Protein AF-0000000079729088 (afdb_homodimer)

pLDDT: mean 94.16, std 10.58, range [40.81, 98.94]

Nearest PDB structures (foldseek):
  2ws3-assembly3_D  TM=5.040E-01  e=2.426E+00  Escherichia coli
  2wdq-assembly3_H  TM=5.240E-01  e=5.153E+00  Escherichia coli
  2wu5-assembly1_H  TM=5.077E-01  e=4.433E+00  Escherichia coli
  5voy-assembly1_V  TM=2.840E-01  e=5.698E+00  Saccharomyces cerevisiae S288C
  2ws3-assembly3_D  TM=5.042E-01  e=2.426E+00  Escherichia coli

InterPro domains:
  IPR025461 ABA DEFICIENT 4-like [PF14108] (5-127)

Sequence (282 aa):
MTPELLFTISNRFALVGWILLAFFPNLKITLILVRNGIWSALLSVGYLLILGTHLGAEGGFQSLSGVSTLFSNPWILLGGWVHYLAFDLFLGVWESKEAESIKLSRWVLIPCLFLTLMFGPIGFLIFFVIRLVKGGIHVGIMTPELLFTISNRFALVGWILLAFFPNLKITLILVRNGIWSALLSVGYLLILGTHLGAEGGFQSLSGVSTLFSNPWILLGGWVHYLAFDLFLGVWESKEAESIKLSRWVLIPCLFLTLMFGPIGFLIFFVIRLVKGGIHVGI

Foldseek 3Di:
DDLVVVLVVLVVLLVVLLCCVLPPCPDPCNVPCQLVLNSLVVLVVVLCVLCVVPVDFAFDDPDPVRVVRQCVPSSSVSSVVSVLSSVLSNVLSVLSVLCVVLVNDSVVSNVLNVCCNVPNVVSVVVSVVVSCVRVNPPPPD/DDLVVVLVVLVVLLVVLLCCVLPPCPDPCNVPCQLVLNSLVVLVVVLCVLCVVPVDFAFDDPDPVRVVRQCVPSSSVSSVVSVLSSVLSNVLSVLSVLCVVLVNDSVVSNVLNVCCNVPNVVSVVVSVVVSCVRVNPPPPD

Solvent-accessible surface area (backbone atoms only — not comparable to full-atom values): 14671 Å² total; per-residue (Å²): 139,54,58,56,58,52,44,52,52,52,50,51,55,47,47,52,48,48,50,32,54,68,75,35,56,80,39,68,66,26,45,60,34,42,60,61,41,46,52,32,40,52,40,18,49,52,28,47,57,46,42,72,73,58,68,76,65,63,62,42,84,88,41,57,68,24,40,46,48,32,40,67,37,58,60,49,33,46,27,55,50,40,43,49,50,21,53,35,51,46,50,42,37,50,50,54,55,49,31,58,76,61,68,51,54,63,81,62,46,44,59,29,46,51,32,20,71,75,42,39,42,53,14,47,40,53,45,50,53,52,44,37,71,74,52,36,84,67,65,80,113,140,54,57,57,57,53,46,51,52,51,49,51,54,47,46,52,48,51,49,31,55,69,74,36,57,80,38,69,66,26,46,59,34,43,59,63,40,46,52,32,39,53,38,18,49,52,29,46,56,45,41,71,74,57,68,76,64,64,60,41,83,88,42,57,70,25,39,46,49,30,41,67,38,59,58,49,34,46,27,54,51,40,42,50,50,21,52,35,50,46,50,43,38,50,48,54,54,49,32,58,75,60,68,53,56,63,81,62,46,44,59,30,45,51,32,18,71,76,42,38,43,53,14,48,39,54,46,50,53,50,44,39,70,72,50,35,83,66,65,78,112

Secondary structure (DSSP, 8-state):
--HHHHHHHHHHHHHHHHHHHHH-TTSHHIIIIITTSHHHHHHHHHHHHHHHHH---S--SSSHHHHHHHHTSHHHHHHHHHHHHHHHHHHHHHHHHHHHHTT--HHHHHHHHHHHHHSHHHHHHHHHHHHHHHH-TTTT-/--HHHHHHHHHHHHHHHHHHHHH-TTSHHIIIII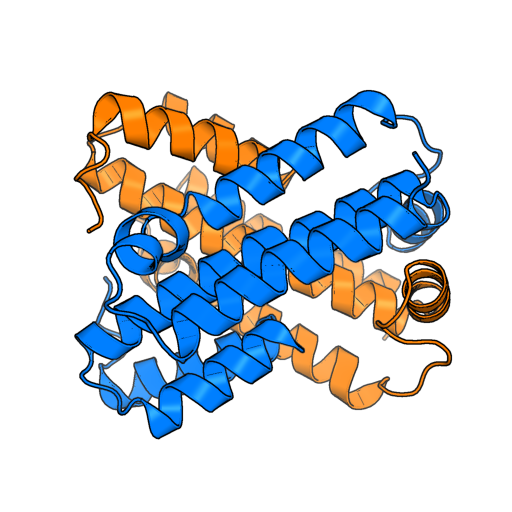TTSHHHHHHHHHHHHHHHHH---S--SSSHHHHHHHHTSHHHHHHHHHHHHHHHHHHHHHHHHHHHHTT--HHHHHHHHHHHHHSHHHHHHHHHHHHHHHH-TTTT-

Structure (mmCIF, N/CA/C/O backbone):
data_AF-0000000079729088-model_v1
#
loop_
_entity.id
_entity.type
_entity.pdbx_description
1 polymer 'DUF4281 domain-containing protein'
#
loop_
_atom_site.group_PDB
_atom_site.id
_atom_site.type_symbol
_atom_site.label_atom_id
_atom_site.label_alt_id
_atom_site.label_comp_id
_atom_site.label_asym_id
_atom_site.label_entity_id
_atom_site.label_seq_id
_atom_site.pdbx_PDB_ins_code
_atom_site.Cartn_x
_atom_site.Cartn_y
_atom_site.Cartn_z
_atom_site.occupancy
_atom_site.B_iso_or_equiv
_atom_site.auth_seq_id
_atom_site.auth_comp_id
_atom_site.auth_asym_id
_atom_site.auth_atom_id
_atom_site.pdbx_PDB_model_num
ATOM 1 N N . MET A 1 1 ? -1.793 -24.422 11.805 1 83.56 1 MET A N 1
ATOM 2 C CA . MET A 1 1 ? -2.578 -23.438 11.055 1 83.56 1 MET A CA 1
ATOM 3 C C . MET A 1 1 ? -2.215 -23.469 9.578 1 83.56 1 MET A C 1
ATOM 5 O O . MET A 1 1 ? -1.055 -23.688 9.219 1 83.56 1 MET A O 1
ATOM 9 N N . THR A 1 2 ? -3.336 -23.453 8.703 1 96 2 THR A N 1
ATOM 10 C CA . THR A 1 2 ? -3.113 -23.547 7.266 1 96 2 THR A CA 1
ATOM 11 C C . THR A 1 2 ? -3.078 -22.156 6.641 1 96 2 THR A C 1
ATOM 13 O O . THR A 1 2 ? -3.629 -21.203 7.199 1 96 2 THR A O 1
ATOM 16 N N . PRO A 1 3 ? -2.412 -22.016 5.566 1 97.38 3 PRO A N 1
ATOM 17 C CA . PRO A 1 3 ? -2.43 -20.734 4.867 1 97.38 3 PRO A CA 1
ATOM 18 C C . PRO A 1 3 ? -3.842 -20.281 4.512 1 97.38 3 PRO A C 1
ATOM 20 O O . PRO A 1 3 ? -4.141 -19.078 4.578 1 97.38 3 PRO A O 1
ATOM 23 N N . GLU A 1 4 ? -4.703 -21.141 4.125 1 98.44 4 GLU A N 1
ATOM 24 C CA . GLU A 1 4 ? -6.074 -20.812 3.76 1 98.44 4 GLU A CA 1
ATOM 25 C C . GLU A 1 4 ? -6.828 -20.203 4.941 1 98.44 4 GLU A C 1
ATOM 27 O O . GLU A 1 4 ? -7.605 -19.266 4.773 1 98.44 4 GLU A O 1
ATOM 32 N N . LEU A 1 5 ? -6.676 -20.828 6.078 1 98.12 5 LEU A N 1
ATOM 33 C CA . LEU A 1 5 ? -7.34 -20.312 7.266 1 98.12 5 LEU A CA 1
ATOM 34 C C . LEU A 1 5 ? -6.836 -18.906 7.594 1 98.12 5 LEU A C 1
ATOM 36 O O . LEU A 1 5 ? -7.629 -18.016 7.902 1 98.12 5 LEU A O 1
ATOM 40 N N . LEU A 1 6 ? -5.555 -18.703 7.602 1 98.25 6 LEU A N 1
ATOM 41 C CA . LEU A 1 6 ? -4.988 -17.391 7.887 1 98.25 6 LEU A CA 1
ATOM 42 C C . LEU A 1 6 ? -5.41 -16.375 6.832 1 98.25 6 LEU A C 1
ATOM 44 O O . LEU A 1 6 ? -5.59 -15.188 7.137 1 98.25 6 LEU A O 1
ATOM 48 N N . PHE A 1 7 ? -5.578 -16.844 5.602 1 98.75 7 PHE A N 1
ATOM 49 C CA . PHE A 1 7 ? -6.129 -16.016 4.543 1 98.75 7 PHE A CA 1
ATOM 50 C C . PHE A 1 7 ? -7.512 -15.492 4.926 1 98.75 7 PHE A C 1
ATOM 52 O O . PHE A 1 7 ? -7.773 -14.289 4.84 1 98.75 7 PHE A O 1
ATOM 59 N N . THR A 1 8 ? -8.328 -16.344 5.344 1 98.62 8 THR A N 1
ATOM 60 C CA . THR A 1 8 ? -9.695 -15.992 5.719 1 98.62 8 THR A CA 1
ATOM 61 C C . THR A 1 8 ? -9.695 -15.055 6.922 1 98.62 8 THR A C 1
ATOM 63 O O . THR A 1 8 ? -10.414 -14.055 6.934 1 98.62 8 THR A O 1
ATOM 66 N N . ILE A 1 9 ? -8.93 -15.344 7.891 1 98.69 9 ILE A N 1
ATOM 67 C CA . ILE A 1 9 ? -8.859 -14.531 9.102 1 98.69 9 ILE A CA 1
ATOM 68 C C . ILE A 1 9 ? -8.352 -13.133 8.758 1 98.69 9 ILE A C 1
ATOM 70 O O . ILE A 1 9 ? -8.914 -12.133 9.203 1 98.69 9 ILE A O 1
ATOM 74 N N . SER A 1 10 ? -7.258 -13.039 7.961 1 98.81 10 SER A N 1
ATOM 75 C CA . SER A 1 10 ? -6.688 -11.758 7.578 1 98.81 10 SER A CA 1
ATOM 76 C C . SER A 1 10 ? -7.68 -10.93 6.766 1 98.81 10 SER A C 1
ATOM 78 O O . SER A 1 10 ? -7.789 -9.719 6.957 1 98.81 10 SER A O 1
ATOM 80 N N . ASN A 1 11 ? -8.398 -11.617 5.871 1 98.88 11 ASN A N 1
ATOM 81 C CA . ASN A 1 11 ? -9.391 -10.914 5.066 1 98.88 11 ASN A CA 1
ATOM 82 C C . ASN A 1 11 ? -10.523 -10.352 5.93 1 98.88 11 ASN A C 1
ATOM 84 O O . ASN A 1 11 ? -10.953 -9.219 5.734 1 98.88 11 ASN A O 1
ATOM 88 N N . ARG A 1 12 ? -10.961 -11.164 6.793 1 98.69 12 ARG A N 1
ATOM 89 C CA . ARG A 1 12 ? -12.039 -10.711 7.672 1 98.69 12 ARG A CA 1
ATOM 90 C C . ARG A 1 12 ? -11.57 -9.578 8.578 1 98.69 12 ARG A C 1
ATOM 92 O O . ARG A 1 12 ? -12.305 -8.609 8.805 1 98.69 12 ARG A O 1
ATOM 99 N N . PHE A 1 13 ? -10.398 -9.758 9.102 1 98.88 13 PHE A N 1
ATOM 100 C CA . PHE A 1 13 ? -9.82 -8.711 9.938 1 98.88 13 PHE A CA 1
ATOM 101 C C . PHE A 1 13 ? -9.711 -7.398 9.172 1 98.88 13 PHE A C 1
ATOM 103 O O . PHE A 1 13 ? -10.094 -6.34 9.68 1 98.88 13 PHE A O 1
ATOM 110 N N . ALA A 1 14 ? -9.195 -7.398 7.961 1 98.81 14 ALA A N 1
ATOM 111 C CA . ALA A 1 14 ? -9.086 -6.211 7.121 1 98.81 14 ALA A CA 1
ATOM 112 C C . ALA A 1 14 ? -10.461 -5.625 6.812 1 98.81 14 ALA A C 1
ATOM 114 O O . ALA A 1 14 ? -10.641 -4.406 6.832 1 98.81 14 ALA A O 1
ATOM 115 N N . LEU A 1 15 ? -11.422 -6.516 6.539 1 98.81 15 LEU A N 1
ATOM 116 C CA . LEU A 1 15 ? -12.758 -6.059 6.18 1 98.81 15 LEU A CA 1
ATOM 117 C C . LEU A 1 15 ? -13.398 -5.285 7.332 1 98.81 15 LEU A C 1
ATOM 119 O O . LEU A 1 15 ? -14.094 -4.289 7.105 1 98.81 15 LEU A O 1
ATOM 123 N N . VAL A 1 16 ? -13.188 -5.723 8.492 1 98.81 16 VAL A N 1
ATOM 124 C CA . VAL A 1 16 ? -13.695 -5 9.656 1 98.81 16 VAL A CA 1
ATOM 125 C C . VAL A 1 16 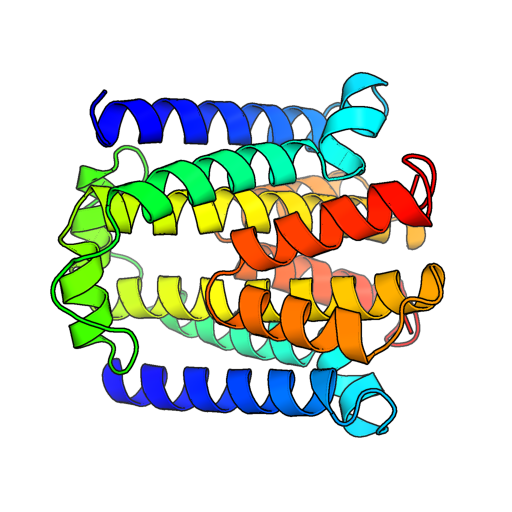? -13.117 -3.588 9.68 1 98.81 16 VAL A C 1
ATOM 127 O O . VAL A 1 16 ? -13.836 -2.617 9.922 1 98.81 16 VAL A O 1
ATOM 130 N N . GLY A 1 17 ? -11.844 -3.43 9.43 1 98.88 17 GLY A N 1
ATOM 131 C CA . GLY A 1 17 ? -11.219 -2.117 9.352 1 98.88 17 GLY A CA 1
ATOM 132 C C . GLY A 1 17 ? -11.828 -1.227 8.289 1 98.88 17 GLY A C 1
ATOM 133 O O . GLY A 1 17 ? -12.055 -0.038 8.523 1 98.88 17 GLY A O 1
ATOM 134 N N . TRP A 1 18 ? -12.133 -1.823 7.148 1 98.88 18 TRP A N 1
ATOM 135 C CA . TRP A 1 18 ? -12.734 -1.073 6.051 1 98.88 18 TRP A CA 1
ATOM 136 C C . TRP A 1 18 ? -14.148 -0.62 6.406 1 98.88 18 TRP A C 1
ATOM 138 O O . TRP A 1 18 ? -14.547 0.499 6.078 1 98.88 18 TRP A O 1
ATOM 148 N N . ILE A 1 19 ? -14.891 -1.517 7.031 1 98.69 19 ILE A N 1
ATOM 149 C CA . ILE A 1 19 ? -16.266 -1.186 7.414 1 98.69 19 ILE A CA 1
ATOM 150 C C . ILE A 1 19 ? -16.25 -0.048 8.438 1 98.69 19 ILE A C 1
ATOM 152 O O . ILE A 1 19 ? -17.016 0.909 8.312 1 98.69 19 ILE A O 1
ATOM 156 N N . LEU A 1 20 ? -15.383 -0.114 9.414 1 98.69 20 LEU A N 1
ATOM 157 C CA . LEU A 1 20 ? -15.242 0.95 10.406 1 98.69 20 LEU A CA 1
ATOM 158 C C . LEU A 1 20 ? -14.844 2.264 9.742 1 98.69 20 LEU A C 1
ATOM 160 O O . LEU A 1 20 ? -15.43 3.311 10.031 1 98.69 20 LEU A O 1
ATOM 164 N N . LEU A 1 21 ? -13.953 2.238 8.844 1 98.56 21 LEU A N 1
ATOM 165 C CA . LEU A 1 21 ? -13.43 3.428 8.18 1 98.56 21 LEU A CA 1
ATOM 166 C C . LEU A 1 21 ? -14.508 4.074 7.309 1 98.56 21 LEU A C 1
ATOM 168 O O . LEU A 1 21 ? -14.672 5.293 7.324 1 98.56 21 LEU A O 1
ATOM 172 N N . ALA A 1 22 ? -15.227 3.273 6.57 1 98.31 22 ALA A N 1
ATOM 173 C CA . ALA A 1 22 ? -16.172 3.773 5.582 1 98.31 22 ALA A CA 1
ATOM 174 C C . ALA A 1 22 ? -17.469 4.227 6.25 1 98.31 22 ALA A C 1
ATOM 176 O O . ALA A 1 22 ? -18.031 5.262 5.883 1 98.31 22 ALA A O 1
ATOM 177 N N . PHE A 1 23 ? -17.891 3.484 7.289 1 97.75 23 PHE A N 1
ATOM 178 C CA . PHE A 1 23 ? -19.25 3.717 7.754 1 97.75 23 PHE A CA 1
ATOM 179 C C . PHE A 1 23 ? -19.25 4.316 9.156 1 97.75 23 PHE A C 1
ATOM 181 O O . PHE A 1 23 ? -20.234 4.945 9.562 1 97.75 23 PHE A O 1
ATOM 188 N N . PHE A 1 24 ? -18.188 4.145 9.883 1 97.19 24 PHE A N 1
ATOM 189 C CA . PHE A 1 24 ? -18.125 4.648 11.25 1 97.19 24 PHE A CA 1
ATOM 190 C C . PHE A 1 24 ? -16.812 5.363 11.508 1 97.19 24 PHE A C 1
ATOM 192 O O . PHE A 1 24 ? -16.094 5.031 12.445 1 97.19 24 PHE A O 1
ATOM 199 N N . PRO A 1 25 ? -16.547 6.434 10.719 1 95.25 25 PRO A N 1
ATOM 200 C CA . PRO A 1 25 ? -15.211 7.039 10.766 1 95.25 25 PRO A CA 1
ATOM 201 C C . PRO A 1 25 ? -14.961 7.816 12.055 1 95.25 25 PRO A C 1
ATOM 203 O O . PRO A 1 25 ? -13.805 8.078 12.406 1 95.25 25 PRO A O 1
ATOM 206 N N . ASN A 1 26 ? -15.992 8.094 12.859 1 95.62 26 ASN A N 1
ATOM 207 C CA . ASN A 1 26 ? -15.812 8.961 14.023 1 95.62 26 ASN A CA 1
ATOM 208 C C . ASN A 1 26 ? -15.945 8.188 15.328 1 95.62 26 ASN A C 1
ATOM 210 O O . ASN A 1 26 ? -15.828 8.758 16.406 1 95.62 26 ASN A O 1
ATOM 214 N N . LEU A 1 27 ? -16.203 6.859 15.18 1 97.12 27 LEU A N 1
ATOM 215 C CA . LEU A 1 27 ? -16.203 6.031 16.375 1 97.12 27 LEU A CA 1
ATOM 216 C C . LEU A 1 27 ? -14.836 6.031 17.047 1 97.12 27 LEU A C 1
ATOM 218 O O . LEU A 1 27 ? -13.812 6.027 16.375 1 97.12 27 LEU A O 1
ATOM 222 N N . LYS A 1 28 ? -14.844 6.035 18.344 1 96.94 28 LYS A N 1
ATOM 223 C CA . LYS A 1 28 ? -13.602 6.047 19.109 1 96.94 28 LYS A CA 1
ATOM 224 C C . LYS A 1 28 ? -12.672 4.918 18.656 1 96.94 28 LYS A C 1
ATOM 226 O O . LYS A 1 28 ? -11.469 5.125 18.484 1 96.94 28 LYS A O 1
ATOM 231 N N . ILE A 1 29 ? -13.219 3.771 18.469 1 96.81 29 ILE A N 1
ATOM 232 C CA . ILE A 1 29 ? -12.43 2.611 18.078 1 96.81 29 ILE A CA 1
ATOM 233 C C . ILE A 1 29 ? -11.82 2.85 16.688 1 96.81 29 ILE A C 1
ATOM 235 O O . ILE A 1 29 ? -10.695 2.428 16.422 1 96.81 29 ILE A O 1
ATOM 239 N N . THR A 1 30 ? -12.57 3.416 15.766 1 97.81 30 THR A N 1
ATOM 240 C CA . THR A 1 30 ? -12.062 3.709 14.43 1 97.81 30 THR A CA 1
ATOM 241 C C . THR A 1 30 ? -10.938 4.738 14.492 1 97.81 30 THR A C 1
ATOM 243 O O . THR A 1 30 ? -9.898 4.562 13.859 1 97.81 30 THR A O 1
ATOM 246 N N . LEU A 1 31 ? -11.133 5.797 15.281 1 96.44 31 LEU A N 1
ATOM 247 C CA . LEU A 1 31 ? -10.148 6.863 15.414 1 96.44 31 LEU A CA 1
ATOM 248 C C . LEU A 1 31 ? -8.844 6.328 16 1 96.44 31 LEU A C 1
ATOM 250 O O . LEU A 1 31 ? -7.762 6.637 15.5 1 96.44 31 LEU A O 1
ATOM 254 N N . ILE A 1 32 ? -8.969 5.449 16.953 1 95.38 32 ILE A N 1
ATOM 255 C CA . ILE A 1 32 ? -7.793 4.988 17.688 1 95.38 32 ILE A CA 1
ATOM 256 C C . ILE A 1 32 ? -7.121 3.85 16.922 1 95.38 32 ILE A C 1
ATOM 258 O O . ILE A 1 32 ? -5.902 3.848 16.75 1 95.38 32 ILE A O 1
ATOM 262 N N . LEU A 1 33 ? -7.91 2.941 16.391 1 97.12 33 LEU A N 1
ATOM 263 C CA . LEU A 1 33 ? -7.316 1.701 15.906 1 97.12 33 LEU A CA 1
ATOM 264 C C . LEU A 1 33 ? -7.125 1.752 14.391 1 97.12 33 LEU A C 1
ATOM 266 O O . LEU A 1 33 ? -6.172 1.172 13.859 1 97.12 33 LEU A O 1
ATOM 270 N N . VAL A 1 34 ? -8.047 2.338 13.633 1 98.19 34 VAL A N 1
ATOM 271 C CA . VAL A 1 34 ? -7.988 2.27 12.18 1 98.19 34 VAL A CA 1
ATOM 272 C C . VAL A 1 34 ? -7.305 3.518 11.633 1 98.19 34 VAL A C 1
ATOM 274 O O . VAL A 1 34 ? -6.281 3.424 10.945 1 98.19 34 VAL A O 1
ATOM 277 N N . ARG A 1 35 ? -7.777 4.652 12.047 1 97.31 35 ARG A N 1
ATOM 278 C CA . ARG A 1 35 ? -7.324 5.902 11.438 1 97.31 35 ARG A CA 1
ATOM 279 C C . ARG A 1 35 ? -5.914 6.254 11.891 1 97.31 35 ARG A C 1
ATOM 281 O O . ARG A 1 35 ? -5.199 6.992 11.211 1 97.31 35 ARG A O 1
ATOM 288 N N . ASN A 1 36 ? -5.496 5.727 13.055 1 95.69 36 ASN A N 1
ATOM 289 C CA . ASN A 1 36 ? -4.145 5.996 13.531 1 95.69 36 ASN A CA 1
ATOM 290 C C . ASN A 1 36 ? -3.145 4.973 12.992 1 95.69 36 ASN A C 1
ATOM 292 O O . ASN A 1 36 ? -1.956 5.035 13.312 1 95.69 36 ASN A O 1
ATOM 296 N N . GLY A 1 37 ? -3.588 4.008 12.25 1 97.12 37 GLY A N 1
ATOM 297 C CA . GLY A 1 37 ? -2.697 3.102 11.539 1 97.12 37 GLY A CA 1
ATOM 298 C C . GLY A 1 37 ? -2.436 1.812 12.297 1 97.12 37 GLY A C 1
ATOM 299 O O . GLY A 1 37 ? -1.766 0.912 11.789 1 97.12 37 GLY A O 1
ATOM 300 N N . ILE A 1 38 ? -3.004 1.645 13.461 1 98 38 ILE A N 1
ATOM 301 C CA . ILE A 1 38 ? -2.75 0.478 14.305 1 98 38 ILE A CA 1
ATOM 302 C C . ILE A 1 38 ? -3.314 -0.772 13.633 1 98 38 ILE A C 1
ATOM 304 O O . ILE A 1 38 ? -2.705 -1.844 13.688 1 98 38 ILE A O 1
ATOM 308 N N . TRP A 1 39 ? -4.504 -0.69 13.008 1 98.69 39 TRP A N 1
ATOM 309 C CA . TRP A 1 39 ? -5.129 -1.825 12.336 1 98.69 39 TRP A CA 1
ATOM 310 C C . TRP A 1 39 ? -4.215 -2.379 11.25 1 98.69 39 TRP A C 1
ATOM 312 O O . TRP A 1 39 ? -4.016 -3.594 11.156 1 98.69 39 TRP A O 1
ATOM 322 N N . SER A 1 40 ? -3.648 -1.473 10.469 1 98.81 40 SER A N 1
ATOM 323 C CA . SER A 1 40 ? -2.697 -1.854 9.43 1 98.81 40 SER A CA 1
ATOM 324 C C . SER A 1 40 ? -1.406 -2.395 10.031 1 98.81 40 SER A C 1
ATOM 326 O O . SER A 1 40 ? -0.792 -3.311 9.484 1 98.81 40 SER A O 1
ATOM 328 N N . ALA A 1 41 ? -0.987 -1.846 11.172 1 98.69 41 ALA A N 1
ATOM 329 C CA . ALA A 1 41 ? 0.209 -2.326 11.859 1 98.69 41 ALA A CA 1
ATOM 330 C C . ALA A 1 41 ? 0.024 -3.762 12.344 1 98.69 41 ALA A C 1
ATOM 332 O O . ALA A 1 41 ? 0.956 -4.566 12.289 1 98.69 41 ALA A O 1
ATOM 333 N N . LEU A 1 42 ? -1.176 -4.047 12.797 1 98.81 42 LEU A N 1
ATOM 334 C CA . LEU A 1 42 ? -1.452 -5.402 13.258 1 98.81 42 LEU A CA 1
ATOM 335 C C . LEU A 1 42 ? -1.399 -6.391 12.102 1 98.81 42 LEU A C 1
ATOM 337 O O . LEU A 1 42 ? -0.88 -7.5 12.242 1 98.81 42 LEU A O 1
ATOM 341 N N . LEU A 1 43 ? -1.939 -6.008 10.977 1 98.88 43 LEU A N 1
ATOM 342 C CA . LEU A 1 43 ? -1.796 -6.824 9.773 1 98.88 43 LEU A CA 1
ATOM 343 C C . LEU A 1 43 ? -0.326 -6.996 9.406 1 98.88 43 LEU A C 1
ATOM 345 O O . LEU A 1 43 ? 0.094 -8.078 9 1 98.88 43 LEU A O 1
ATOM 349 N N . SER A 1 44 ? 0.467 -5.945 9.602 1 98.94 44 SER A N 1
ATOM 350 C CA . SER A 1 44 ? 1.892 -5.98 9.289 1 98.94 44 SER A CA 1
ATOM 351 C C . SER A 1 44 ? 2.639 -6.926 10.227 1 98.94 44 SER A C 1
ATOM 353 O O . SER A 1 44 ? 3.617 -7.559 9.828 1 98.94 44 SER A O 1
ATOM 355 N N . VAL A 1 45 ? 2.184 -7 11.477 1 98.81 45 VAL A N 1
ATOM 356 C CA . VAL A 1 45 ? 2.738 -7.988 12.391 1 98.81 45 VAL A CA 1
ATOM 357 C C . VAL A 1 45 ? 2.463 -9.398 11.867 1 98.81 45 VAL A C 1
ATOM 359 O O . VAL A 1 45 ? 3.344 -10.258 11.891 1 98.81 45 VAL A O 1
ATOM 362 N N . GLY A 1 46 ? 1.228 -9.625 11.43 1 98.44 46 GLY A N 1
ATOM 363 C CA . GLY A 1 46 ? 0.923 -10.898 10.789 1 98.44 46 GLY A CA 1
ATOM 364 C C . GLY A 1 46 ? 1.826 -11.211 9.617 1 98.44 46 GLY A C 1
ATOM 365 O O . GLY A 1 46 ? 2.314 -12.336 9.477 1 98.44 46 GLY A O 1
ATOM 366 N N . TYR A 1 47 ? 2.037 -10.242 8.789 1 98.44 47 TYR A N 1
ATOM 367 C CA . TYR A 1 47 ? 2.945 -10.375 7.652 1 98.44 47 TYR A CA 1
ATOM 368 C C . TYR A 1 47 ? 4.34 -10.781 8.117 1 98.44 47 TYR A C 1
ATOM 370 O O . TYR A 1 47 ? 4.945 -11.695 7.555 1 98.44 47 TYR A O 1
ATOM 378 N N . LEU A 1 48 ? 4.84 -10.078 9.102 1 97.94 48 LEU A N 1
ATOM 379 C CA . LEU A 1 48 ? 6.172 -10.344 9.641 1 97.94 48 LEU A CA 1
ATOM 380 C C . LEU A 1 48 ? 6.273 -11.773 10.164 1 97.94 48 LEU A C 1
ATOM 382 O O . LEU A 1 48 ? 7.262 -12.461 9.906 1 97.94 48 LEU A O 1
ATOM 386 N N . LEU A 1 49 ? 5.281 -12.234 10.852 1 97 49 LEU A N 1
ATOM 387 C CA . LEU A 1 49 ? 5.285 -13.578 11.414 1 97 49 LEU A CA 1
ATOM 388 C C . LEU A 1 49 ? 5.215 -14.633 10.32 1 97 49 LEU A C 1
ATOM 390 O O . LEU A 1 49 ? 5.898 -15.656 10.391 1 97 49 LEU A O 1
ATOM 394 N N . ILE A 1 50 ? 4.422 -14.336 9.312 1 96.44 50 ILE A N 1
ATOM 395 C CA . ILE A 1 50 ? 4.262 -15.281 8.219 1 96.44 50 ILE A CA 1
ATOM 396 C C . ILE A 1 50 ? 5.57 -15.398 7.445 1 96.44 50 ILE A C 1
ATOM 398 O O . ILE A 1 50 ? 6.086 -16.5 7.246 1 96.44 50 ILE A O 1
ATOM 402 N N . LEU A 1 51 ? 6.125 -14.305 7.031 1 94.25 51 LEU A N 1
ATOM 403 C CA . LEU A 1 51 ? 7.324 -14.328 6.207 1 94.25 51 LEU A CA 1
ATOM 404 C C . LEU A 1 51 ? 8.539 -14.75 7.023 1 94.25 51 LEU A C 1
ATOM 406 O O . LEU A 1 51 ? 9.453 -15.398 6.504 1 94.25 51 LEU A O 1
ATOM 410 N N . GLY A 1 52 ? 8.594 -14.312 8.25 1 91.81 52 GLY A N 1
ATOM 411 C CA . GLY A 1 52 ? 9.719 -14.664 9.102 1 91.81 52 GLY A CA 1
ATOM 412 C C . GLY A 1 52 ? 9.859 -16.172 9.305 1 91.81 52 GLY A C 1
ATOM 413 O O . GLY A 1 52 ? 10.961 -16.656 9.539 1 91.81 52 GLY A O 1
ATOM 414 N N . THR A 1 53 ? 8.828 -16.938 9.164 1 90.19 53 THR A N 1
ATOM 415 C CA . THR A 1 53 ? 8.852 -18.359 9.438 1 90.19 53 THR A CA 1
ATOM 416 C C . THR A 1 53 ? 8.93 -19.156 8.141 1 90.19 53 THR A C 1
ATOM 418 O O . THR A 1 53 ? 9.289 -20.344 8.141 1 90.19 53 THR A O 1
ATOM 421 N N . HIS A 1 54 ? 8.633 -18.547 7.062 1 84.44 54 HIS A N 1
ATOM 422 C CA . HIS A 1 54 ? 8.516 -19.328 5.832 1 84.44 54 HIS A CA 1
ATOM 423 C C . HIS A 1 54 ? 9.352 -18.719 4.715 1 84.44 54 HIS A C 1
ATOM 425 O O . HIS A 1 54 ? 9.141 -19.031 3.537 1 84.44 54 HIS A O 1
ATOM 431 N N . LEU A 1 55 ? 10.383 -17.875 5.238 1 75 55 LEU A N 1
ATOM 432 C CA . LEU A 1 55 ? 11.266 -17.297 4.234 1 75 55 LEU A CA 1
ATOM 433 C C . LEU A 1 55 ? 12.195 -18.359 3.658 1 75 55 LEU A C 1
ATOM 435 O O . LEU A 1 55 ? 12.57 -19.312 4.355 1 75 55 LEU A O 1
ATOM 439 N N . GLY A 1 56 ? 12.156 -18.922 2.461 1 65.44 56 GLY A N 1
ATOM 440 C CA . GLY A 1 56 ? 13.102 -19.922 1.953 1 65.44 56 GLY A CA 1
ATOM 441 C C . GLY A 1 56 ? 12.688 -20.5 0.612 1 65.44 56 GLY A C 1
ATOM 442 O O . GLY A 1 56 ? 13.047 -21.625 0.283 1 65.44 56 GLY A O 1
ATOM 443 N N . ALA A 1 57 ? 12.008 -19.703 0.005 1 63.97 57 ALA A N 1
ATOM 444 C CA . ALA A 1 57 ? 11.5 -20.453 -1.143 1 63.97 57 ALA A CA 1
ATOM 445 C C . ALA A 1 57 ? 12.359 -20.219 -2.379 1 63.97 57 ALA A C 1
ATOM 447 O O . ALA A 1 57 ? 13.172 -19.281 -2.408 1 63.97 57 ALA A O 1
ATOM 448 N N . GLU A 1 58 ? 12.367 -21.094 -3.168 1 80.44 58 GLU A N 1
ATOM 449 C CA . GLU A 1 58 ? 12.898 -20.984 -4.523 1 80.44 58 GLU A CA 1
ATOM 450 C C . GLU A 1 58 ? 12.281 -19.812 -5.27 1 80.44 58 GLU A C 1
ATOM 452 O O . GLU A 1 58 ? 11.133 -19.438 -5.008 1 80.44 58 GLU A O 1
ATOM 457 N N . GLY A 1 59 ? 13.141 -19.094 -5.973 1 88.88 59 GLY A N 1
ATOM 458 C CA . GLY A 1 59 ? 12.688 -17.938 -6.734 1 88.88 59 GLY A CA 1
ATOM 459 C C . GLY A 1 59 ? 13.367 -16.656 -6.316 1 88.88 59 GLY A C 1
ATOM 460 O O . GLY A 1 59 ? 14.523 -16.656 -5.898 1 88.88 59 GLY A O 1
ATOM 461 N N . GLY A 1 60 ? 12.766 -15.531 -6.645 1 91.44 60 GLY A N 1
ATOM 462 C CA . GLY A 1 60 ? 13.359 -14.242 -6.332 1 91.44 60 GLY A CA 1
ATOM 463 C C . GLY A 1 60 ? 12.594 -13.07 -6.922 1 91.44 60 GLY A C 1
ATOM 464 O O . GLY A 1 60 ? 11.523 -13.258 -7.504 1 91.44 60 GLY A O 1
ATOM 465 N N . PHE A 1 61 ? 13.117 -11.945 -6.738 1 93 61 PHE A N 1
ATOM 466 C CA . PHE A 1 61 ? 12.391 -10.727 -7.09 1 93 61 PHE A CA 1
ATOM 467 C C . PHE A 1 61 ? 13.023 -10.047 -8.297 1 93 61 PHE A C 1
ATOM 469 O O . PHE A 1 61 ? 12.672 -8.914 -8.633 1 93 61 PHE A O 1
ATOM 476 N N . GLN A 1 62 ? 13.914 -10.734 -8.938 1 94.81 62 GLN A N 1
ATOM 477 C CA . GLN A 1 62 ? 14.68 -10.094 -10.008 1 94.81 62 GLN A CA 1
ATOM 478 C C . GLN A 1 62 ? 13.961 -10.227 -11.344 1 94.81 62 GLN A C 1
ATOM 480 O O . GLN A 1 62 ? 14.328 -9.555 -12.312 1 94.81 62 GLN A O 1
ATOM 485 N N . SER A 1 63 ? 13.008 -11.125 -11.438 1 97.38 63 SER A N 1
ATOM 486 C CA . SER A 1 63 ? 12.172 -11.32 -12.617 1 97.38 63 SER A CA 1
ATOM 487 C C . SER A 1 63 ? 10.734 -11.656 -12.234 1 97.38 63 SER A C 1
ATOM 489 O O . SER A 1 63 ? 10.469 -12.062 -11.102 1 97.38 63 SER A O 1
ATOM 491 N N . LEU A 1 64 ? 9.898 -11.484 -13.227 1 98.06 64 LEU A N 1
ATOM 492 C CA . LEU A 1 64 ? 8.508 -11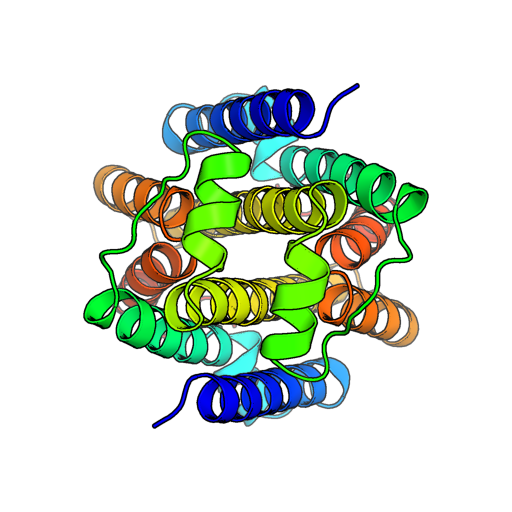.836 -12.961 1 98.06 64 LEU A CA 1
ATOM 493 C C . LEU A 1 64 ? 8.352 -13.344 -12.766 1 98.06 64 LEU A C 1
ATOM 495 O O . LEU A 1 64 ? 7.566 -13.781 -11.922 1 98.06 64 LEU A O 1
ATOM 499 N N . SER A 1 65 ? 9.07 -14.141 -13.57 1 97.31 65 SER A N 1
ATOM 500 C CA . SER A 1 65 ? 9.055 -15.594 -13.406 1 97.31 65 SER A CA 1
ATOM 501 C C . SER A 1 65 ? 9.562 -15.992 -12.023 1 97.31 65 SER A C 1
ATOM 503 O O . SER A 1 65 ? 9.07 -16.969 -11.438 1 97.31 65 SER A O 1
ATOM 505 N N . GLY A 1 66 ? 10.531 -15.305 -11.531 1 96.88 66 GLY A N 1
ATOM 506 C CA . GLY A 1 66 ? 11 -15.539 -10.18 1 96.88 66 GLY A CA 1
ATOM 507 C C . GLY A 1 66 ? 9.953 -15.273 -9.117 1 96.88 66 GLY A C 1
ATOM 508 O O . GLY A 1 66 ? 9.797 -16.047 -8.172 1 96.88 66 GLY A O 1
ATOM 509 N N . VAL A 1 67 ? 9.211 -14.195 -9.289 1 97.12 67 VAL A N 1
ATOM 510 C CA . VAL A 1 67 ? 8.125 -13.859 -8.375 1 97.12 67 VAL A CA 1
ATOM 511 C C . VAL A 1 67 ? 7.043 -14.93 -8.445 1 97.12 67 VAL A C 1
ATOM 513 O O . VAL A 1 67 ? 6.496 -15.336 -7.414 1 97.12 67 VAL A O 1
ATOM 516 N N . SER A 1 68 ? 6.75 -15.359 -9.68 1 96.81 68 SER A N 1
ATOM 517 C CA . SER A 1 68 ? 5.77 -16.422 -9.867 1 96.81 68 SER A CA 1
ATOM 518 C C . SER A 1 68 ? 6.164 -17.688 -9.109 1 96.81 68 SER A C 1
ATOM 520 O O . SER A 1 68 ? 5.32 -18.312 -8.477 1 96.81 68 SER A O 1
ATOM 522 N N . THR A 1 69 ? 7.391 -18.031 -9.211 1 95.75 69 THR A N 1
ATOM 523 C CA . THR A 1 69 ? 7.895 -19.203 -8.508 1 95.75 69 THR A CA 1
ATOM 524 C C . THR A 1 69 ? 7.773 -19.031 -6.996 1 95.75 69 THR A C 1
ATOM 526 O O . THR A 1 69 ? 7.359 -19.953 -6.285 1 95.75 69 THR A O 1
ATOM 529 N N . LEU A 1 70 ? 8.125 -17.875 -6.488 1 94.94 70 LEU A N 1
ATOM 530 C CA . LEU A 1 70 ? 7.984 -17.578 -5.066 1 94.94 70 LEU A CA 1
ATOM 531 C C . LEU A 1 70 ? 6.535 -17.734 -4.613 1 94.94 70 LEU A C 1
ATOM 533 O O . LEU A 1 70 ? 6.266 -18.375 -3.592 1 94.94 70 LEU A O 1
ATOM 537 N N . PHE A 1 71 ? 5.609 -17.266 -5.488 1 95.75 71 PHE A N 1
ATOM 538 C CA . PHE A 1 71 ? 4.207 -17.203 -5.098 1 95.75 71 PHE A CA 1
ATOM 539 C C . PHE A 1 71 ? 3.523 -18.547 -5.289 1 95.75 71 PHE A C 1
ATOM 541 O O . PHE A 1 71 ? 2.369 -18.734 -4.891 1 95.75 71 PHE A O 1
ATOM 548 N N . SER A 1 72 ? 4.238 -19.453 -5.852 1 94.38 72 SER A N 1
ATOM 549 C CA . SER A 1 72 ? 3.707 -20.812 -5.906 1 94.38 72 SER A CA 1
ATOM 550 C C . SER A 1 72 ? 3.699 -21.453 -4.527 1 94.38 72 SER A C 1
ATOM 552 O O . SER A 1 72 ? 3.016 -22.453 -4.309 1 94.38 72 SER A O 1
ATOM 554 N N . ASN A 1 73 ? 4.543 -20.938 -3.658 1 95 73 ASN A N 1
ATOM 555 C CA . ASN A 1 73 ? 4.461 -21.312 -2.254 1 95 73 ASN A CA 1
ATOM 556 C C . ASN A 1 73 ? 3.307 -20.609 -1.546 1 95 73 ASN A C 1
ATOM 558 O O . ASN A 1 73 ? 3.287 -19.391 -1.452 1 95 73 ASN A O 1
ATOM 562 N N . PRO A 1 74 ? 2.373 -21.406 -0.973 1 96.19 74 PRO A N 1
ATOM 563 C CA . PRO A 1 74 ? 1.171 -20.781 -0.424 1 96.19 74 PRO A CA 1
ATOM 564 C C . PRO A 1 74 ? 1.474 -19.859 0.753 1 96.19 74 PRO A C 1
ATOM 566 O O . PRO A 1 74 ? 0.757 -18.875 0.974 1 96.19 74 PRO A O 1
ATOM 569 N N . TRP A 1 75 ? 2.477 -20.109 1.494 1 96.62 75 TRP A N 1
ATOM 570 C CA . TRP A 1 75 ? 2.822 -19.234 2.615 1 96.62 75 TRP A CA 1
ATOM 571 C C . TRP A 1 75 ? 3.361 -17.891 2.123 1 96.62 75 TRP A C 1
ATOM 573 O O . TRP A 1 75 ? 3.045 -16.844 2.688 1 96.62 75 TRP A O 1
ATOM 583 N N . ILE A 1 76 ? 4.18 -17.875 1.099 1 96.62 76 ILE A N 1
ATOM 584 C CA . ILE A 1 76 ? 4.73 -16.641 0.541 1 96.62 76 ILE A CA 1
ATOM 585 C C . ILE A 1 76 ? 3.625 -15.852 -0.147 1 96.62 76 ILE A C 1
ATOM 587 O O . ILE A 1 76 ? 3.555 -14.625 -0.012 1 96.62 76 ILE A O 1
ATOM 591 N N . LEU A 1 77 ? 2.795 -16.594 -0.85 1 97.44 77 LEU A N 1
ATOM 592 C CA . LEU A 1 77 ? 1.65 -15.938 -1.473 1 97.44 77 LEU A CA 1
ATOM 593 C C . LEU A 1 77 ? 0.77 -15.273 -0.422 1 97.44 77 LEU A C 1
ATOM 595 O O . LEU A 1 77 ? 0.302 -14.148 -0.624 1 97.44 77 LEU A O 1
ATOM 599 N N . LEU A 1 78 ? 0.557 -16.016 0.674 1 98.19 78 LEU A N 1
ATOM 600 C CA . LEU A 1 78 ? -0.223 -15.453 1.773 1 98.19 78 LEU A CA 1
ATOM 601 C C . LEU A 1 78 ? 0.426 -14.18 2.311 1 98.19 78 LEU A C 1
ATOM 603 O O . LEU A 1 78 ? -0.263 -13.195 2.586 1 98.19 78 LEU A O 1
ATOM 607 N N . GLY A 1 79 ? 1.71 -14.234 2.514 1 97.62 79 GLY A N 1
ATOM 608 C CA . GLY A 1 79 ? 2.414 -13.023 2.916 1 97.62 79 GLY A CA 1
ATOM 609 C C . GLY A 1 79 ? 2.186 -11.859 1.974 1 97.62 79 GLY A C 1
ATOM 610 O O . GLY A 1 79 ? 1.885 -10.75 2.416 1 97.62 79 GLY A O 1
ATOM 611 N N . GLY A 1 80 ? 2.309 -12.125 0.67 1 97.56 80 GLY A N 1
ATOM 612 C CA . GLY A 1 80 ? 2.031 -11.102 -0.326 1 97.56 80 GLY A CA 1
ATOM 613 C C . GLY A 1 80 ? 0.618 -10.555 -0.242 1 97.56 80 GLY A C 1
ATOM 614 O O . GLY A 1 80 ? 0.397 -9.359 -0.435 1 97.56 80 GLY A O 1
ATOM 615 N N . TRP A 1 81 ? -0.307 -11.461 -0.028 1 98.69 81 TRP A N 1
ATOM 616 C CA . TRP A 1 81 ? -1.706 -11.062 0.085 1 98.69 81 TRP A CA 1
ATOM 617 C C . TRP A 1 81 ? -1.924 -10.18 1.309 1 98.69 81 TRP A C 1
ATOM 619 O O . TRP A 1 81 ? -2.605 -9.156 1.229 1 98.69 81 TRP A O 1
ATOM 629 N N . VAL A 1 82 ? -1.367 -10.531 2.428 1 98.81 82 VAL A N 1
ATOM 630 C CA . VAL A 1 82 ? -1.495 -9.75 3.656 1 98.81 82 VAL A CA 1
ATOM 631 C C . VAL A 1 82 ? -0.826 -8.391 3.477 1 98.81 82 VAL A C 1
ATOM 633 O O . VAL A 1 82 ? -1.305 -7.383 4.004 1 98.81 82 VAL A O 1
ATOM 636 N N . HIS A 1 83 ? 0.255 -8.359 2.73 1 98.81 83 HIS A N 1
ATOM 637 C CA . HIS A 1 83 ? 0.891 -7.109 2.34 1 98.81 83 HIS A CA 1
ATOM 638 C C . HIS A 1 83 ? -0.105 -6.172 1.668 1 98.81 83 HIS A C 1
ATOM 640 O O . HIS A 1 83 ? -0.205 -5 2.035 1 98.81 83 HIS A O 1
ATOM 646 N N . TYR A 1 84 ? -0.884 -6.676 0.723 1 98.81 84 TYR A N 1
ATOM 647 C CA . TYR A 1 84 ? -1.914 -5.879 0.065 1 98.81 84 TYR A CA 1
ATOM 648 C C . TYR A 1 84 ? -2.902 -5.32 1.081 1 98.81 84 TYR A C 1
ATOM 650 O O . TYR A 1 84 ? -3.213 -4.125 1.064 1 98.81 84 TYR A O 1
ATOM 658 N N . LEU A 1 85 ? -3.363 -6.23 1.937 1 98.88 85 LEU A N 1
ATOM 659 C CA . LEU A 1 85 ? -4.398 -5.855 2.893 1 98.88 85 LEU A CA 1
ATOM 660 C C . LEU A 1 85 ? -3.924 -4.723 3.795 1 98.88 85 LEU A C 1
ATOM 662 O O . LEU A 1 85 ? -4.66 -3.766 4.039 1 98.88 85 LEU A O 1
ATOM 666 N N . ALA A 1 86 ? -2.729 -4.832 4.277 1 98.88 86 ALA A N 1
ATOM 667 C CA . ALA A 1 86 ? -2.182 -3.848 5.207 1 98.88 86 ALA A CA 1
ATOM 668 C C . ALA A 1 86 ? -2.039 -2.482 4.543 1 98.88 86 ALA A C 1
ATOM 670 O O . ALA A 1 86 ? -2.5 -1.472 5.082 1 98.88 86 ALA A O 1
ATOM 671 N N . PHE A 1 87 ? -1.491 -2.482 3.352 1 98.88 87 PHE A N 1
ATOM 672 C CA . PHE A 1 87 ? -1.177 -1.206 2.723 1 98.88 87 PHE A CA 1
ATOM 673 C C . PHE A 1 87 ? -2.414 -0.609 2.062 1 98.88 87 PHE A C 1
ATOM 675 O O . PHE A 1 87 ? -2.576 0.613 2.025 1 98.88 87 PHE A O 1
ATOM 682 N N . ASP A 1 88 ? -3.32 -1.46 1.548 1 98.88 88 ASP A N 1
ATOM 683 C CA . ASP A 1 88 ? -4.574 -0.942 1.005 1 98.88 88 ASP A CA 1
ATOM 684 C C . ASP A 1 88 ? -5.363 -0.187 2.07 1 98.88 88 ASP A C 1
ATOM 686 O O . ASP A 1 88 ? -5.852 0.917 1.823 1 98.88 88 ASP A O 1
ATOM 690 N N . LEU A 1 89 ? -5.453 -0.811 3.215 1 98.88 89 LEU A N 1
ATOM 691 C CA . LEU A 1 89 ? -6.227 -0.189 4.285 1 98.88 89 LEU A CA 1
ATOM 692 C C . LEU A 1 89 ? -5.574 1.111 4.742 1 98.88 89 LEU A C 1
ATOM 694 O O . LEU A 1 89 ? -6.262 2.105 4.984 1 98.88 89 LEU A O 1
ATOM 698 N N . PHE A 1 90 ? -4.289 1.134 4.887 1 98.81 90 PHE A N 1
ATOM 699 C CA . PHE A 1 90 ? -3.602 2.35 5.305 1 98.81 90 PHE A CA 1
ATOM 700 C C . PHE A 1 90 ? -3.83 3.473 4.301 1 98.81 90 PHE A C 1
ATOM 702 O O . PHE A 1 90 ? -4.023 4.629 4.688 1 98.81 90 PHE A O 1
ATOM 709 N N . LEU A 1 91 ? -3.793 3.143 3.014 1 98.69 91 LEU A N 1
ATOM 710 C CA . LEU A 1 91 ? -4.055 4.16 2.002 1 98.69 91 LEU A CA 1
ATOM 711 C C . LEU A 1 91 ? -5.504 4.629 2.064 1 98.69 91 LEU A C 1
ATOM 713 O O . LEU A 1 91 ? -5.797 5.793 1.783 1 98.69 91 LEU A O 1
ATOM 717 N N . GLY A 1 92 ? -6.367 3.67 2.371 1 98.75 92 GLY A N 1
ATOM 718 C CA . GLY A 1 92 ? -7.738 4.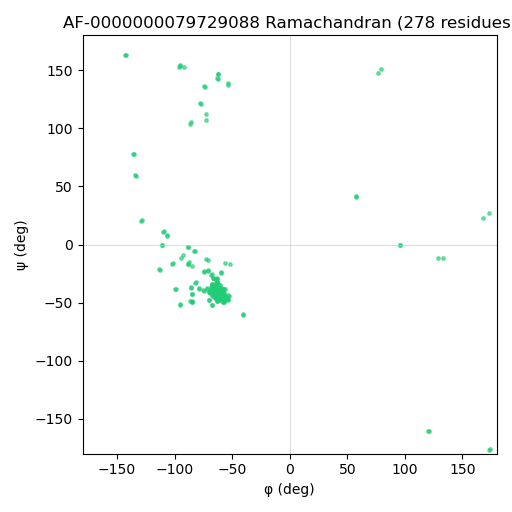078 2.625 1 98.75 92 GLY A CA 1
ATOM 719 C C . GLY A 1 92 ? -7.859 5.105 3.734 1 98.75 92 GLY A C 1
ATOM 720 O O . GLY A 1 92 ? -8.648 6.047 3.635 1 98.75 92 GLY A O 1
ATOM 721 N N . VAL A 1 93 ? -7.113 4.887 4.77 1 98.5 93 VAL A N 1
ATOM 722 C CA . VAL A 1 93 ? -7.082 5.84 5.871 1 98.5 93 VAL A CA 1
ATOM 723 C C . VAL A 1 93 ? -6.59 7.195 5.367 1 98.5 93 VAL A C 1
ATOM 725 O O . VAL A 1 93 ? -7.18 8.234 5.676 1 98.5 93 VAL A O 1
ATOM 728 N N . TRP A 1 94 ? -5.547 7.195 4.621 1 97.69 94 TRP A N 1
ATOM 729 C CA . TRP A 1 94 ? -5.02 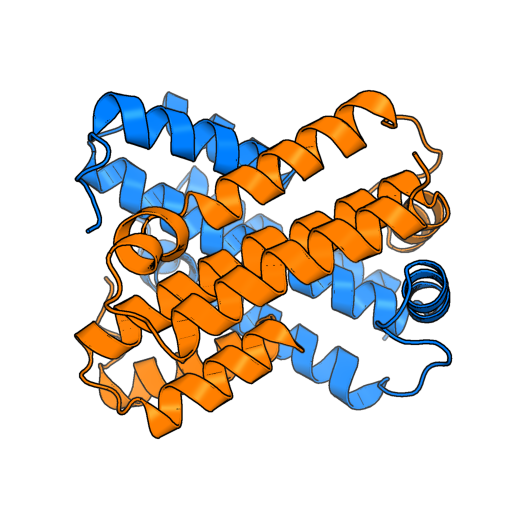8.43 4.039 1 97.69 94 TRP A CA 1
ATOM 730 C C . TRP A 1 94 ? -6.086 9.133 3.211 1 97.69 94 TRP A C 1
ATOM 732 O O . TRP A 1 94 ? -6.254 10.352 3.314 1 97.69 94 TRP A O 1
ATOM 742 N N . GLU A 1 95 ? -6.801 8.383 2.383 1 98.31 95 GLU A N 1
ATOM 743 C CA . GLU A 1 95 ? -7.867 8.961 1.57 1 98.31 95 GLU A CA 1
ATOM 744 C C . GLU A 1 95 ? -8.922 9.641 2.443 1 98.31 95 GLU A C 1
ATOM 746 O O . GLU A 1 95 ? -9.406 10.727 2.115 1 98.31 95 GLU A O 1
ATOM 751 N N . SER A 1 96 ? -9.25 8.898 3.477 1 98 96 SER A N 1
ATOM 752 C CA . SER A 1 96 ? -10.273 9.414 4.371 1 98 96 SER A CA 1
ATOM 753 C C . SER A 1 96 ? -9.852 10.727 5.004 1 98 96 SER A C 1
ATOM 755 O O . SER A 1 96 ? -10.633 11.672 5.074 1 98 96 SER A O 1
ATOM 757 N N . LYS A 1 97 ? -8.609 10.828 5.43 1 96.5 97 LYS A N 1
ATOM 758 C CA . LYS A 1 97 ? -8.102 12.047 6.047 1 96.5 97 LYS A CA 1
ATOM 759 C C . LYS A 1 97 ? -7.992 13.18 5.023 1 96.5 97 LYS A C 1
ATOM 761 O O . LYS A 1 97 ? -8.367 14.312 5.309 1 96.5 97 LYS A O 1
ATOM 766 N N . GLU A 1 98 ? -7.559 12.828 3.842 1 96 98 GLU A N 1
ATOM 767 C CA . GLU A 1 98 ? -7.453 13.82 2.781 1 96 98 GLU A CA 1
ATOM 768 C C . GLU A 1 98 ? -8.828 14.336 2.367 1 96 98 GLU A C 1
ATOM 770 O O . GLU A 1 98 ? -8.992 15.516 2.059 1 96 98 GLU A O 1
ATOM 775 N N . ALA A 1 99 ? -9.75 13.438 2.312 1 96.75 99 ALA A N 1
ATOM 776 C CA . ALA A 1 99 ? -11.117 13.82 1.951 1 96.75 99 ALA A CA 1
ATOM 777 C C . ALA A 1 99 ? -11.664 14.867 2.912 1 96.75 99 ALA A C 1
ATOM 779 O O . ALA A 1 99 ? -12.375 15.789 2.496 1 96.75 99 ALA A O 1
ATOM 780 N N . GLU A 1 100 ? -11.32 14.688 4.18 1 95.12 100 GLU A N 1
ATOM 781 C CA . GLU A 1 100 ? -11.742 15.664 5.176 1 95.12 100 GLU A CA 1
ATOM 782 C C . GLU A 1 100 ? -11.094 17.016 4.93 1 95.12 100 GLU A C 1
ATOM 784 O O . GLU A 1 100 ? -11.75 18.062 5.051 1 95.12 100 GLU A O 1
ATOM 789 N N . SER A 1 101 ? -9.844 16.953 4.609 1 93.31 101 SER A N 1
ATOM 790 C CA . SER A 1 101 ? -9.102 18.188 4.41 1 93.31 101 SER A CA 1
ATOM 791 C C . SER A 1 101 ? -9.664 19 3.242 1 93.31 101 SER A C 1
ATOM 793 O O . SER A 1 101 ? -9.609 20.234 3.248 1 93.31 101 SER A O 1
ATOM 795 N N . ILE A 1 102 ? -10.211 18.344 2.287 1 94.25 102 ILE A N 1
ATOM 796 C CA . ILE A 1 102 ? -10.703 19.062 1.116 1 94.25 102 ILE A CA 1
ATOM 797 C C . ILE A 1 102 ? -12.227 19.109 1.146 1 94.25 102 ILE A C 1
ATOM 799 O O . ILE A 1 102 ? -12.867 19.484 0.156 1 94.25 102 ILE A O 1
ATOM 803 N N . LYS A 1 103 ? -12.859 18.688 2.219 1 95.44 103 LYS A N 1
ATOM 804 C CA . LYS A 1 103 ? -14.297 18.703 2.459 1 95.44 103 LYS A CA 1
ATOM 805 C C . LYS A 1 103 ? -15.039 17.922 1.373 1 95.44 103 LYS A C 1
ATOM 807 O O . LYS A 1 103 ? -16.031 18.406 0.83 1 95.44 103 LYS A O 1
ATOM 812 N N . LEU A 1 104 ? -14.5 16.828 1.007 1 96.06 104 LEU A N 1
ATOM 813 C CA . LEU A 1 104 ? -15.133 15.93 0.043 1 96.06 104 LEU A CA 1
ATOM 814 C C . LEU A 1 104 ? -16.297 15.18 0.676 1 96.06 104 LEU A C 1
ATOM 816 O O . LEU A 1 104 ? -16.203 14.711 1.813 1 96.06 104 LEU A O 1
ATOM 820 N N . SER A 1 105 ? -17.375 15.109 -0.055 1 96.38 105 SER A N 1
ATOM 821 C CA . SER A 1 105 ? -18.562 14.414 0.442 1 96.38 105 SER A CA 1
ATOM 822 C C . SER A 1 105 ? -18.281 12.938 0.685 1 96.38 105 SER A C 1
ATOM 824 O O . SER A 1 105 ? -17.547 12.305 -0.082 1 96.38 105 SER A O 1
ATOM 826 N N . ARG A 1 106 ? -18.922 12.406 1.669 1 95.94 106 ARG A N 1
ATOM 827 C CA . ARG A 1 106 ? -18.781 11 2.016 1 95.94 106 ARG A CA 1
ATOM 828 C C . ARG A 1 106 ? -19.281 10.102 0.886 1 95.94 106 ARG A C 1
ATOM 830 O O . ARG A 1 106 ? -18.734 9.016 0.667 1 95.94 106 ARG A O 1
ATOM 837 N N . TRP A 1 107 ? -20.234 10.523 0.182 1 96.88 107 TRP A N 1
ATOM 838 C CA . TRP A 1 107 ? -20.844 9.742 -0.889 1 96.88 107 TRP A CA 1
ATOM 839 C C . TRP A 1 107 ? -19.875 9.562 -2.049 1 96.88 107 TRP A C 1
ATOM 841 O O . TRP A 1 107 ? -19.984 8.602 -2.82 1 96.88 107 TRP A O 1
ATOM 851 N N . VAL A 1 108 ? -18.953 10.469 -2.191 1 97.5 108 VAL A N 1
ATOM 852 C CA . VAL A 1 108 ? -17.906 10.344 -3.197 1 97.5 108 VAL A CA 1
ATOM 853 C C . VAL A 1 108 ? -16.75 9.508 -2.643 1 97.5 108 VAL A C 1
ATOM 855 O O . VAL A 1 108 ? -16.156 8.703 -3.361 1 97.5 108 VAL A O 1
ATOM 858 N N . LEU A 1 109 ? -16.453 9.672 -1.364 1 98.31 109 LEU A N 1
ATOM 859 C CA . LEU A 1 109 ? -15.328 8.992 -0.717 1 98.31 109 LEU A CA 1
ATOM 860 C C . LEU A 1 109 ? -15.57 7.484 -0.652 1 98.31 109 LEU A C 1
ATOM 862 O O . LEU A 1 109 ? -14.664 6.691 -0.918 1 98.31 109 LEU A O 1
ATOM 866 N N . ILE A 1 110 ? -16.781 7.07 -0.34 1 98.5 110 ILE A N 1
ATOM 867 C CA . ILE A 1 110 ? -17.078 5.672 -0.045 1 98.5 110 ILE A CA 1
ATOM 868 C C . ILE A 1 110 ? -16.812 4.816 -1.284 1 98.5 110 ILE A C 1
ATOM 870 O O . ILE A 1 110 ? -16.172 3.768 -1.201 1 98.5 110 ILE A O 1
ATOM 874 N N . PRO A 1 111 ? -17.312 5.27 -2.473 1 98.5 111 PRO A N 1
ATOM 875 C CA . PRO A 1 111 ? -16.969 4.488 -3.664 1 98.5 111 PRO A CA 1
ATOM 876 C C . PRO A 1 111 ? -15.461 4.43 -3.91 1 98.5 111 PRO A C 1
ATOM 878 O O . PRO A 1 111 ? -14.953 3.422 -4.414 1 98.5 111 PRO A O 1
ATOM 881 N N . CYS A 1 112 ? -14.719 5.516 -3.602 1 98.62 112 CYS A N 1
ATOM 882 C CA . CYS A 1 112 ? -13.266 5.496 -3.734 1 98.62 112 CYS A CA 1
ATOM 883 C C . CYS A 1 112 ? -12.648 4.484 -2.775 1 98.62 112 CYS A C 1
ATOM 885 O O . CYS A 1 112 ? -11.758 3.725 -3.158 1 98.62 112 CYS A O 1
ATOM 887 N N . LEU A 1 113 ? -13.156 4.48 -1.561 1 98.81 113 LEU A N 1
ATOM 888 C CA . LEU A 1 113 ? -12.656 3.527 -0.576 1 98.81 113 LEU A CA 1
ATOM 889 C C . LEU A 1 113 ? -12.953 2.094 -1.01 1 98.81 113 LEU A C 1
ATOM 891 O O . LEU A 1 113 ? -12.109 1.208 -0.849 1 98.81 113 LEU A O 1
ATOM 895 N N . PHE A 1 114 ? -14.141 1.852 -1.556 1 98.62 114 PHE A N 1
ATOM 896 C CA . PHE A 1 114 ? -14.523 0.524 -2.02 1 98.62 114 PHE A CA 1
ATOM 897 C C . PHE A 1 114 ? -13.609 0.058 -3.145 1 98.62 114 PHE A C 1
ATOM 899 O O . PHE A 1 114 ? -13.172 -1.094 -3.156 1 98.62 114 PHE A O 1
ATOM 906 N N . LEU A 1 115 ? -13.352 0.972 -4.027 1 98.56 115 LEU A N 1
ATOM 907 C CA . LEU A 1 115 ? -12.461 0.631 -5.137 1 98.56 115 LEU A CA 1
ATOM 908 C C . LEU A 1 115 ? -11.039 0.394 -4.645 1 98.56 115 LEU A C 1
ATOM 910 O O . LEU A 1 115 ? -10.32 -0.45 -5.188 1 98.56 115 LEU A O 1
ATOM 914 N N . THR A 1 116 ? -10.602 1.18 -3.627 1 98.81 116 THR A N 1
ATOM 915 C CA . THR A 1 116 ? -9.281 0.958 -3.045 1 98.81 116 THR A CA 1
ATOM 916 C C . THR A 1 116 ? -9.203 -0.413 -2.377 1 98.81 116 THR A C 1
ATOM 918 O O . THR A 1 116 ? -8.172 -1.086 -2.443 1 98.81 116 THR A O 1
ATOM 921 N N . LEU A 1 117 ? -10.328 -0.83 -1.774 1 98.44 117 LEU A N 1
ATOM 922 C CA . LEU A 1 117 ? -10.414 -2.16 -1.181 1 98.44 117 LEU A CA 1
ATOM 923 C C . LEU A 1 117 ? -10.32 -3.24 -2.252 1 98.44 117 LEU A C 1
ATOM 925 O O . LEU A 1 117 ? -9.617 -4.242 -2.072 1 98.44 117 LEU A O 1
ATOM 929 N N . MET A 1 118 ? -10.969 -3.053 -3.357 1 96.62 118 MET A N 1
ATOM 930 C CA . MET A 1 118 ? -11.094 -4.09 -4.379 1 96.62 118 MET A CA 1
ATOM 931 C C . MET A 1 118 ? -9.883 -4.086 -5.309 1 96.62 118 MET A C 1
ATOM 933 O O . MET A 1 118 ? -9.359 -5.145 -5.648 1 96.62 118 MET A O 1
ATOM 937 N N . PHE A 1 119 ? -9.547 -2.898 -5.793 1 96.62 119 PHE A N 1
ATOM 938 C CA . PHE A 1 119 ? -8.469 -2.656 -6.742 1 96.62 119 PHE A CA 1
ATOM 939 C C . PHE A 1 119 ? -7.645 -1.446 -6.324 1 96.62 119 PHE A C 1
ATOM 941 O O . PHE A 1 119 ? -7.746 -0.377 -6.93 1 96.62 119 PHE A O 1
ATOM 948 N N . GLY A 1 120 ? -6.793 -1.573 -5.391 1 98.19 120 GLY A N 1
ATOM 949 C CA . GLY A 1 120 ? -6.102 -0.544 -4.629 1 98.19 120 GLY A CA 1
ATOM 950 C C . GLY A 1 120 ? -5.664 0.634 -5.48 1 98.19 120 GLY A C 1
ATOM 951 O O . GLY A 1 120 ? -6.16 1.748 -5.312 1 98.19 120 GLY A O 1
ATOM 952 N N . PRO A 1 121 ? -4.848 0.388 -6.445 1 98.75 121 PRO A N 1
ATOM 953 C CA . PRO A 1 121 ? -4.316 1.51 -7.223 1 98.75 121 PRO A CA 1
ATOM 954 C C . PRO A 1 121 ? -5.391 2.225 -8.039 1 98.75 121 PRO A C 1
ATOM 956 O O . PRO A 1 121 ? -5.277 3.424 -8.297 1 98.75 121 PRO A O 1
ATOM 959 N N . ILE A 1 122 ? -6.402 1.549 -8.43 1 98.25 122 ILE A N 1
ATOM 960 C CA . ILE A 1 122 ? -7.48 2.193 -9.18 1 98.25 122 ILE A CA 1
ATOM 961 C C . ILE A 1 122 ? -8.258 3.131 -8.258 1 98.25 122 ILE A C 1
ATOM 963 O O . ILE A 1 122 ? -8.539 4.273 -8.625 1 98.25 122 ILE A O 1
ATOM 967 N N . GLY A 1 123 ? -8.609 2.637 -7.117 1 98.75 123 GLY A N 1
ATOM 968 C CA . GLY A 1 123 ? -9.281 3.494 -6.148 1 98.75 123 GLY A CA 1
ATOM 969 C C . GLY A 1 123 ? -8.461 4.711 -5.766 1 98.75 123 GLY A C 1
ATOM 970 O O . GLY A 1 123 ? -8.977 5.828 -5.73 1 98.75 123 GLY A O 1
ATOM 971 N N . PHE A 1 124 ? -7.227 4.461 -5.496 1 98.69 124 PHE A N 1
ATOM 972 C CA . PHE A 1 124 ? -6.297 5.539 -5.188 1 98.69 124 PHE A CA 1
ATOM 973 C C . PHE A 1 124 ? -6.242 6.551 -6.324 1 98.69 124 PHE A C 1
ATOM 975 O O . PHE A 1 124 ? -6.297 7.762 -6.09 1 98.69 124 PHE A O 1
ATOM 982 N N . LEU A 1 125 ? -6.129 6.043 -7.527 1 98.56 125 LEU A N 1
ATOM 983 C CA . LEU A 1 125 ? -5.992 6.906 -8.695 1 98.56 125 LEU A CA 1
ATOM 984 C C . LEU A 1 125 ? -7.215 7.801 -8.859 1 98.56 125 LEU A C 1
ATOM 986 O O . LEU A 1 125 ? -7.086 9 -9.102 1 98.56 125 LEU A O 1
ATOM 990 N N . ILE A 1 126 ? -8.367 7.281 -8.734 1 98.25 126 ILE A N 1
ATOM 991 C CA . ILE A 1 126 ? -9.602 8.047 -8.859 1 98.25 126 ILE A CA 1
ATOM 992 C C . ILE A 1 126 ? -9.664 9.102 -7.766 1 98.25 126 ILE A C 1
ATOM 994 O O . ILE A 1 126 ? -9.922 10.281 -8.047 1 98.25 126 ILE A O 1
ATOM 998 N N . PHE A 1 127 ? -9.422 8.734 -6.555 1 98.44 127 PHE A N 1
ATOM 999 C CA . PHE A 1 127 ? -9.422 9.68 -5.449 1 98.44 127 PHE A CA 1
ATOM 1000 C C . PHE A 1 127 ? -8.391 10.781 -5.676 1 98.44 127 PHE A C 1
ATOM 1002 O O . PHE A 1 127 ? -8.656 11.953 -5.418 1 98.44 127 PHE A O 1
ATOM 1009 N N . PHE A 1 128 ? -7.25 10.336 -6.109 1 97.56 128 PHE A N 1
ATOM 1010 C CA . PHE A 1 128 ? -6.137 11.258 -6.312 1 97.56 128 PHE A CA 1
ATOM 1011 C C . PHE A 1 128 ? -6.5 12.328 -7.336 1 97.56 128 PHE A C 1
ATOM 1013 O O . PHE A 1 128 ? -6.191 13.508 -7.148 1 97.56 128 PHE A O 1
ATOM 1020 N N . VAL A 1 129 ? -7.117 11.922 -8.406 1 97.06 129 VAL A N 1
ATOM 1021 C CA . VAL A 1 129 ? -7.535 12.867 -9.438 1 97.06 129 VAL A CA 1
ATOM 1022 C C . VAL A 1 129 ? -8.586 13.82 -8.875 1 97.06 129 VAL A C 1
ATOM 1024 O O . VAL A 1 129 ? -8.531 15.031 -9.117 1 97.06 129 VAL A O 1
ATOM 1027 N N . ILE A 1 130 ? -9.508 13.328 -8.102 1 96.94 130 ILE A N 1
ATOM 1028 C CA . ILE A 1 130 ? -10.531 14.156 -7.465 1 96.94 130 ILE A CA 1
ATOM 1029 C C . ILE A 1 130 ? -9.859 15.18 -6.543 1 96.94 130 ILE A C 1
ATOM 1031 O O . ILE A 1 130 ? -10.219 16.359 -6.547 1 96.94 130 ILE A O 1
ATOM 1035 N N . ARG A 1 131 ? -8.922 14.688 -5.785 1 94.75 131 ARG A N 1
ATOM 1036 C CA . ARG A 1 131 ? -8.203 15.555 -4.859 1 94.75 131 ARG A CA 1
ATOM 1037 C C . ARG A 1 131 ? -7.461 16.656 -5.605 1 94.75 131 ARG A C 1
ATOM 1039 O O . ARG A 1 131 ? -7.449 17.812 -5.172 1 94.75 131 ARG A O 1
ATOM 1046 N N . LEU A 1 132 ? -6.832 16.297 -6.703 1 91.75 132 LEU A N 1
ATOM 1047 C CA . LEU A 1 132 ? -6.102 17.266 -7.504 1 91.75 132 LEU A CA 1
ATOM 1048 C C . LEU A 1 132 ? -7.043 18.328 -8.055 1 91.75 132 LEU A C 1
ATOM 1050 O O . LEU A 1 132 ? -6.695 19.516 -8.094 1 91.75 132 LEU A O 1
ATOM 1054 N N . VAL A 1 133 ? -8.219 17.969 -8.469 1 91.19 133 VAL A N 1
ATOM 1055 C CA . VAL A 1 133 ? -9.18 18.875 -9.086 1 91.19 133 VAL A CA 1
ATOM 1056 C C . VAL A 1 133 ? -9.812 19.766 -8.023 1 91.19 133 VAL A C 1
ATOM 1058 O O . VAL A 1 133 ? -9.969 20.984 -8.227 1 91.19 133 VAL A O 1
ATOM 1061 N N . LYS A 1 134 ? 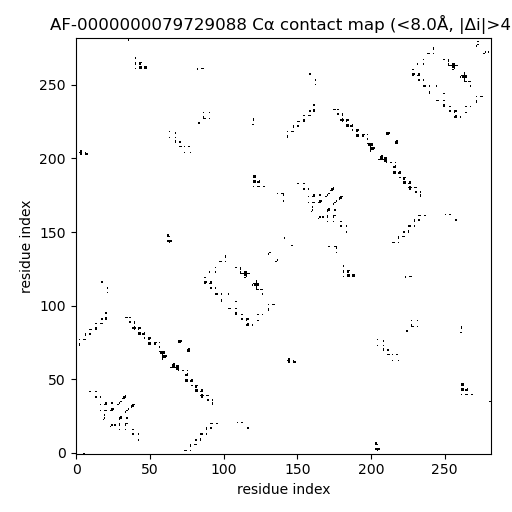-10.125 19.281 -6.84 1 88.81 134 LYS A N 1
ATOM 1062 C CA . LYS A 1 134 ? -10.82 20.016 -5.793 1 88.81 134 LYS A CA 1
ATOM 1063 C C . LYS A 1 134 ? -9.844 20.812 -4.938 1 88.81 134 LYS A C 1
ATOM 1065 O O . LYS A 1 134 ? -10.156 21.938 -4.516 1 88.81 134 LYS A O 1
ATOM 1070 N N . GLY A 1 135 ? -8.836 20.25 -4.504 1 77.75 135 GLY A N 1
ATOM 1071 C CA . GLY A 1 135 ? -7.93 20.859 -3.553 1 77.75 135 GLY A CA 1
ATOM 1072 C C . GLY A 1 135 ? -6.75 21.547 -4.211 1 77.75 135 GLY A C 1
ATOM 1073 O O . GLY A 1 135 ? -6.09 22.391 -3.598 1 77.75 135 GLY A O 1
ATOM 1074 N N . GLY A 1 136 ? -6.5 21.344 -5.57 1 68.31 136 GLY A N 1
ATOM 1075 C CA . GLY A 1 136 ? -5.328 21.875 -6.254 1 68.31 136 GLY A CA 1
ATOM 1076 C C . GLY A 1 136 ? -4.078 21.047 -6.016 1 68.31 136 GLY A C 1
ATOM 1077 O O . GLY A 1 136 ? -4.07 20.156 -5.168 1 68.31 136 GLY A O 1
ATOM 1078 N N . ILE A 1 137 ? -3.189 21.047 -6.941 1 55.06 137 ILE A N 1
ATOM 1079 C CA . ILE A 1 137 ? -1.92 20.328 -6.871 1 55.06 137 ILE A CA 1
ATOM 1080 C C . ILE A 1 137 ? -1.152 20.766 -5.625 1 55.06 137 ILE A C 1
ATOM 1082 O O . ILE A 1 137 ? -0.316 20.016 -5.113 1 55.06 137 ILE A O 1
ATOM 1086 N N . HIS A 1 138 ? -1.519 21.859 -5.023 1 54.38 138 HIS A N 1
ATOM 1087 C CA . HIS A 1 138 ? -0.773 22.516 -3.963 1 54.38 138 HIS A CA 1
ATOM 1088 C C . HIS A 1 138 ? -1.143 21.953 -2.594 1 54.38 138 HIS A C 1
ATOM 1090 O O . HIS A 1 138 ? -0.424 22.172 -1.615 1 54.38 138 HIS A O 1
ATOM 1096 N N . VAL A 1 139 ? -2.254 21.203 -2.465 1 46.44 139 VAL A N 1
ATOM 1097 C CA . VAL A 1 139 ? -2.701 20.766 -1.148 1 46.44 139 VAL A CA 1
ATOM 1098 C C . VAL A 1 139 ? -1.997 19.469 -0.772 1 46.44 139 VAL A C 1
ATOM 1100 O O . VAL A 1 139 ? -2.057 18.484 -1.515 1 46.44 139 VAL A O 1
ATOM 1103 N N . GLY A 1 140 ? -0.976 19.516 0.176 1 47.34 140 GLY A N 1
ATOM 1104 C CA . GLY A 1 140 ? -0.221 18.422 0.758 1 47.34 140 GLY A CA 1
ATOM 1105 C C . GLY A 1 140 ? 1.281 18.625 0.683 1 47.34 140 GLY A C 1
ATOM 1106 O O . GLY A 1 140 ? 2.051 17.719 0.987 1 47.34 140 GLY A O 1
ATOM 1107 N N . ILE A 1 141 ? 1.581 19.703 -0.16 1 41.75 141 ILE A N 1
ATOM 1108 C CA . ILE A 1 141 ? 2.996 20.047 -0.08 1 41.75 141 ILE A CA 1
ATOM 1109 C C . ILE A 1 141 ? 3.266 20.828 1.204 1 41.75 141 ILE A C 1
ATOM 1111 O O . ILE A 1 141 ? 2.439 21.641 1.629 1 41.75 141 ILE A O 1
ATOM 1115 N N . MET B 1 1 ? 4.395 -6.121 -26.344 1 83.38 1 MET B N 1
ATOM 1116 C CA . MET B 1 1 ? 5.055 -5.969 -25.047 1 83.38 1 MET B CA 1
ATOM 1117 C C . MET B 1 1 ? 4.77 -7.168 -24.141 1 83.38 1 MET B C 1
ATOM 1119 O O . MET B 1 1 ? 3.674 -7.727 -24.188 1 83.38 1 MET B O 1
ATOM 1123 N N . THR B 1 2 ? 5.926 -7.703 -23.5 1 96.06 2 THR B N 1
ATOM 1124 C CA . THR B 1 2 ? 5.789 -8.883 -22.656 1 96.06 2 THR B CA 1
ATOM 1125 C C . THR B 1 2 ? 5.629 -8.492 -21.188 1 96.06 2 THR B C 1
ATOM 1127 O O . THR B 1 2 ? 6.035 -7.395 -20.781 1 96.06 2 THR B O 1
ATOM 1130 N N . PRO B 1 3 ? 5.027 -9.312 -20.438 1 97.38 3 PRO B N 1
ATOM 1131 C CA . PRO B 1 3 ? 4.93 -9.031 -19 1 97.38 3 PRO B CA 1
ATOM 1132 C C . PRO B 1 3 ? 6.297 -8.844 -18.344 1 97.38 3 PRO B C 1
ATOM 1134 O O . PRO B 1 3 ? 6.449 -8 -17.453 1 97.38 3 PRO B O 1
ATOM 1137 N N . GLU B 1 4 ? 7.27 -9.586 -18.719 1 98.38 4 GLU B N 1
ATOM 1138 C CA . GLU B 1 4 ? 8.609 -9.492 -18.141 1 98.38 4 GLU B CA 1
ATOM 1139 C C . GLU B 1 4 ? 9.219 -8.117 -18.406 1 98.38 4 GLU B C 1
ATOM 1141 O O . GLU B 1 4 ? 9.883 -7.555 -17.531 1 98.38 4 GLU B O 1
ATOM 1146 N N . LEU B 1 5 ? 9.078 -7.664 -19.625 1 98.12 5 LEU B N 1
ATOM 1147 C CA . LEU B 1 5 ? 9.609 -6.344 -19.953 1 98.12 5 LEU B CA 1
ATOM 1148 C C . LEU B 1 5 ? 8.922 -5.266 -19.109 1 98.12 5 LEU B C 1
ATOM 1150 O O . LEU B 1 5 ? 9.586 -4.371 -18.594 1 98.12 5 LEU B O 1
ATOM 1154 N N . LEU B 1 6 ? 7.633 -5.285 -19.031 1 98.31 6 LEU B N 1
ATOM 1155 C CA . LEU B 1 6 ? 6.898 -4.297 -18.25 1 98.31 6 LEU B CA 1
ATOM 1156 C C . LEU B 1 6 ? 7.25 -4.41 -16.766 1 98.31 6 LEU B C 1
ATOM 1158 O O . LEU B 1 6 ? 7.273 -3.406 -16.047 1 98.31 6 LEU B O 1
ATOM 1162 N N . PHE B 1 7 ? 7.543 -5.629 -16.328 1 98.75 7 PHE B N 1
ATOM 1163 C CA . PHE B 1 7 ? 8.047 -5.844 -14.977 1 98.75 7 PHE B CA 1
ATOM 1164 C C . PHE B 1 7 ? 9.336 -5.059 -14.75 1 98.75 7 PHE B C 1
ATOM 1166 O O . PHE B 1 7 ? 9.461 -4.328 -13.758 1 98.75 7 PHE B O 1
ATOM 1173 N N . THR B 1 8 ? 10.227 -5.191 -15.625 1 98.62 8 THR B N 1
ATOM 1174 C CA . THR B 1 8 ? 11.516 -4.52 -15.516 1 98.62 8 THR B CA 1
ATOM 1175 C C . THR B 1 8 ? 11.344 -3.006 -15.57 1 98.62 8 THR B C 1
ATOM 1177 O O . THR B 1 8 ? 11.938 -2.279 -14.773 1 98.62 8 THR B O 1
ATOM 1180 N N . ILE B 1 9 ? 10.555 -2.539 -16.453 1 98.69 9 ILE B N 1
ATOM 1181 C CA . ILE B 1 9 ? 10.328 -1.107 -16.625 1 98.69 9 ILE B CA 1
ATOM 1182 C C . ILE B 1 9 ? 9.672 -0.545 -15.359 1 98.69 9 ILE B C 1
ATOM 1184 O O . ILE B 1 9 ? 10.086 0.501 -14.852 1 98.69 9 ILE B O 1
ATOM 1188 N N . SER B 1 10 ? 8.641 -1.224 -14.828 1 98.81 10 SER B N 1
ATOM 1189 C CA . SER B 1 10 ? 7.941 -0.769 -13.633 1 98.81 10 SER B CA 1
ATOM 1190 C C . SER B 1 10 ? 8.867 -0.749 -12.43 1 98.81 10 SER B C 1
ATOM 1192 O O . SER B 1 10 ? 8.828 0.182 -11.617 1 98.81 10 SER B O 1
ATOM 1194 N N . ASN B 1 11 ? 9.711 -1.786 -12.328 1 98.88 11 ASN B N 1
ATOM 1195 C CA . ASN B 1 11 ? 10.656 -1.838 -11.219 1 98.88 11 ASN B CA 1
ATOM 1196 C C . ASN B 1 11 ? 11.656 -0.691 -11.281 1 98.88 11 ASN B C 1
ATOM 1198 O O . ASN B 1 11 ? 11.961 -0.069 -10.266 1 98.88 11 ASN B O 1
ATOM 1202 N N . ARG B 1 12 ? 12.156 -0.491 -12.438 1 98.69 12 ARG B N 1
ATOM 1203 C CA . ARG B 1 12 ? 13.117 0.592 -12.602 1 98.69 12 ARG B CA 1
ATOM 1204 C C . ARG B 1 12 ? 12.469 1.947 -12.344 1 98.69 12 ARG B C 1
ATOM 1206 O O . ARG B 1 12 ? 13.062 2.816 -11.703 1 98.69 12 ARG B O 1
ATOM 1213 N N . PHE B 1 13 ? 11.297 2.098 -12.875 1 98.81 13 PHE B N 1
ATOM 1214 C CA . PHE B 1 13 ? 10.555 3.332 -12.648 1 98.81 13 PHE B CA 1
ATOM 1215 C C . PHE B 1 13 ? 10.328 3.562 -11.164 1 98.81 13 PHE B C 1
ATOM 1217 O O . PHE B 1 13 ? 10.555 4.668 -10.656 1 98.81 13 PHE B O 1
ATOM 1224 N N . ALA B 1 14 ? 9.891 2.582 -10.414 1 98.81 14 ALA B N 1
ATOM 1225 C CA . ALA B 1 14 ? 9.68 2.68 -8.969 1 98.81 14 ALA B CA 1
ATOM 1226 C C . ALA B 1 14 ? 10.992 2.979 -8.242 1 98.81 14 ALA B C 1
ATOM 1228 O O . ALA B 1 14 ? 11.023 3.789 -7.316 1 98.81 14 ALA B O 1
ATOM 1229 N N . LEU B 1 15 ? 12.062 2.316 -8.695 1 98.81 15 LEU B N 1
ATOM 1230 C CA . LEU B 1 15 ? 13.352 2.49 -8.039 1 98.81 15 LEU B CA 1
ATOM 1231 C C . LEU B 1 15 ? 13.828 3.936 -8.148 1 98.81 15 LEU B C 1
ATOM 1233 O O . LEU B 1 15 ? 14.414 4.473 -7.211 1 98.81 15 LEU B O 1
ATOM 1237 N N . VAL B 1 16 ? 13.617 4.523 -9.25 1 98.81 16 VAL B N 1
ATOM 1238 C CA . VAL B 1 16 ? 13.969 5.93 -9.422 1 98.81 16 VAL B CA 1
ATOM 1239 C C . VAL B 1 16 ? 13.227 6.777 -8.391 1 98.81 16 VAL B C 1
ATOM 1241 O O . VAL B 1 16 ? 13.82 7.66 -7.762 1 98.81 16 VAL B O 1
ATOM 1244 N N . GLY B 1 17 ? 11.961 6.539 -8.172 1 98.88 17 GLY B N 1
ATOM 1245 C CA . GLY B 1 17 ? 11.188 7.238 -7.16 1 98.88 17 GLY B CA 1
ATOM 1246 C C . GLY B 1 17 ? 11.75 7.062 -5.758 1 98.88 17 GLY B C 1
ATOM 1247 O O . GLY B 1 17 ? 11.82 8.023 -4.988 1 98.88 17 GLY B O 1
ATOM 1248 N N . TRP B 1 18 ? 12.18 5.848 -5.469 1 98.88 18 TRP B N 1
ATOM 1249 C CA . TRP B 1 18 ? 12.75 5.555 -4.156 1 98.88 18 TRP B CA 1
ATOM 1250 C C . TRP B 1 18 ? 14.078 6.281 -3.957 1 98.88 18 TRP B C 1
ATOM 1252 O O . TRP B 1 18 ? 14.352 6.789 -2.869 1 98.88 18 TRP B O 1
ATOM 1262 N N . ILE B 1 19 ? 14.891 6.273 -4.996 1 98.69 19 ILE B N 1
ATOM 1263 C CA . ILE B 1 19 ? 16.188 6.938 -4.914 1 98.69 19 ILE B CA 1
ATOM 1264 C C . ILE B 1 19 ? 15.984 8.438 -4.703 1 98.69 19 ILE B C 1
ATOM 1266 O O . ILE B 1 19 ? 16.641 9.047 -3.852 1 98.69 19 ILE B O 1
ATOM 1270 N N . LEU B 1 20 ? 15.078 9.039 -5.438 1 98.69 20 LEU B N 1
ATOM 1271 C CA . LEU B 1 20 ? 14.758 10.453 -5.273 1 98.69 20 LEU B CA 1
ATOM 1272 C C . LEU B 1 20 ? 14.25 10.734 -3.863 1 98.69 20 LEU B C 1
ATOM 1274 O O . LEU B 1 20 ? 14.68 11.688 -3.219 1 98.69 20 LEU B O 1
ATOM 1278 N N . LEU B 1 21 ? 13.406 9.938 -3.357 1 98.56 21 LEU B N 1
ATOM 1279 C CA . LEU B 1 21 ? 12.789 10.125 -2.049 1 98.56 21 LEU B CA 1
ATOM 1280 C C . LEU B 1 21 ? 13.828 9.992 -0.935 1 98.56 21 LEU B C 1
ATOM 1282 O O . LEU B 1 21 ? 13.844 10.805 -0.006 1 98.56 21 LEU B O 1
ATOM 1286 N N . ALA B 1 22 ? 14.68 9.008 -1.033 1 98.31 22 ALA B N 1
ATOM 1287 C CA . ALA B 1 22 ? 15.617 8.68 0.038 1 98.31 22 ALA B CA 1
ATOM 1288 C C . ALA B 1 22 ? 16.812 9.633 0.027 1 98.31 22 ALA B C 1
ATOM 1290 O O . ALA B 1 22 ? 17.266 10.078 1.083 1 98.31 22 ALA B O 1
ATOM 1291 N N . PHE B 1 23 ? 17.266 10 -1.177 1 97.75 23 PHE B N 1
ATOM 1292 C CA . PHE B 1 23 ? 18.562 10.664 -1.226 1 97.75 23 PHE B CA 1
ATOM 1293 C C . PHE B 1 23 ? 18.406 12.117 -1.667 1 97.75 23 PHE B C 1
ATOM 1295 O O . PHE B 1 23 ? 19.281 12.945 -1.4 1 97.75 23 PHE B O 1
ATOM 1302 N N . PHE B 1 24 ? 17.328 12.438 -2.336 1 97.25 24 PHE B N 1
ATOM 1303 C CA . PHE B 1 24 ? 17.141 13.797 -2.836 1 97.25 24 PHE B CA 1
ATOM 1304 C C . PHE B 1 24 ? 15.727 14.289 -2.525 1 97.25 24 PHE B C 1
ATOM 1306 O O . PHE B 1 24 ? 15 14.711 -3.426 1 97.25 24 PHE B O 1
ATOM 1313 N N . PRO B 1 25 ? 15.375 14.32 -1.225 1 95.31 25 PRO B N 1
ATOM 1314 C CA . PRO B 1 25 ? 13.977 14.586 -0.861 1 95.31 25 PRO B CA 1
ATOM 1315 C C . PRO B 1 25 ? 13.57 16.031 -1.112 1 95.31 25 PRO B C 1
ATOM 1317 O O . PRO B 1 25 ? 12.375 16.328 -1.205 1 95.31 25 PRO B O 1
ATOM 1320 N N . ASN B 1 26 ? 14.523 16.938 -1.356 1 95.56 26 ASN B N 1
ATOM 1321 C CA . ASN B 1 26 ? 14.18 18.359 -1.448 1 95.56 26 ASN B CA 1
ATOM 1322 C C . ASN B 1 26 ? 14.328 18.875 -2.875 1 95.56 26 ASN B C 1
ATOM 1324 O O . ASN B 1 26 ? 14.078 20.062 -3.139 1 95.56 26 ASN B O 1
ATOM 1328 N N . LEU B 1 27 ? 14.742 17.953 -3.771 1 97.12 27 LEU B N 1
ATOM 1329 C CA . LEU B 1 27 ? 14.781 18.359 -5.176 1 97.12 27 LEU B CA 1
ATOM 1330 C C . LEU B 1 27 ? 13.383 18.703 -5.684 1 97.12 27 LEU B C 1
ATOM 1332 O O . LEU B 1 27 ? 12.406 18.062 -5.305 1 97.12 27 LEU B O 1
ATOM 1336 N N . LYS B 1 28 ? 13.32 19.688 -6.516 1 96.94 28 LYS B N 1
ATOM 1337 C CA . LYS B 1 28 ? 12.047 20.141 -7.059 1 96.94 28 LYS B CA 1
ATOM 1338 C C . LYS B 1 28 ? 11.281 18.969 -7.688 1 96.94 28 LYS B C 1
ATOM 1340 O O . LYS B 1 28 ? 10.07 18.828 -7.48 1 96.94 28 LYS B O 1
ATOM 1345 N N . ILE B 1 29 ? 11.961 18.172 -8.414 1 96.81 29 ILE B N 1
ATOM 1346 C CA . ILE B 1 29 ? 11.336 17.031 -9.086 1 96.81 29 ILE B CA 1
ATOM 1347 C C . ILE B 1 29 ? 10.781 16.062 -8.047 1 96.81 29 ILE B C 1
ATOM 1349 O O . ILE B 1 29 ? 9.727 15.453 -8.258 1 96.81 29 ILE B O 1
ATOM 1353 N N . THR B 1 30 ? 11.516 15.805 -6.98 1 97.81 30 THR B N 1
ATOM 1354 C CA . THR B 1 30 ? 11.055 14.906 -5.922 1 97.81 30 THR B CA 1
ATOM 1355 C C . THR B 1 30 ? 9.82 15.477 -5.234 1 97.81 30 THR B C 1
ATOM 1357 O O . THR B 1 30 ? 8.844 1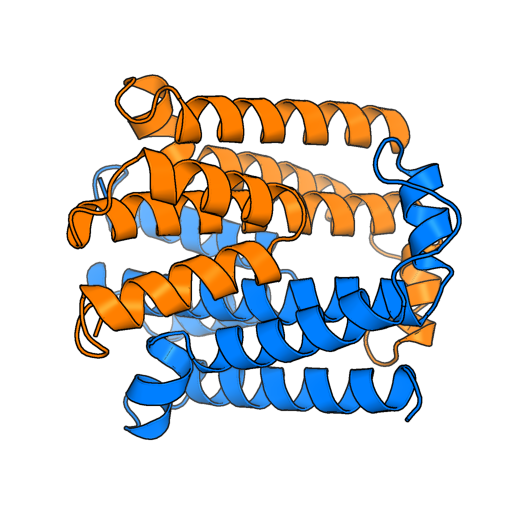4.758 -5.02 1 97.81 30 THR B O 1
ATOM 1360 N N . LEU B 1 31 ? 9.844 16.766 -4.922 1 96.38 31 LEU B N 1
ATOM 1361 C CA . LEU B 1 31 ? 8.734 17.438 -4.246 1 96.38 31 LEU B CA 1
ATOM 1362 C C . LEU B 1 31 ? 7.473 17.391 -5.102 1 96.38 31 LEU B C 1
ATOM 1364 O O . LEU B 1 31 ? 6.391 17.078 -4.602 1 96.38 31 LEU B O 1
ATOM 1368 N N . ILE B 1 32 ? 7.641 17.578 -6.383 1 95.38 32 ILE B N 1
ATOM 1369 C CA . ILE B 1 32 ? 6.488 17.703 -7.27 1 95.38 32 ILE B CA 1
ATOM 1370 C C . ILE B 1 32 ? 6 16.312 -7.684 1 95.38 32 ILE B C 1
ATOM 1372 O O . ILE B 1 32 ? 4.801 16.031 -7.629 1 95.38 32 ILE B O 1
ATOM 1376 N N . LEU B 1 33 ? 6.922 15.43 -8 1 97.12 33 LEU B N 1
ATOM 1377 C CA . LEU B 1 33 ? 6.504 14.195 -8.664 1 97.12 33 LEU B CA 1
ATOM 1378 C C . LEU B 1 33 ? 6.391 13.047 -7.664 1 97.12 33 LEU B C 1
ATOM 1380 O O . LEU B 1 33 ? 5.535 12.172 -7.812 1 97.12 33 LEU B O 1
ATOM 1384 N N . VAL B 1 34 ? 7.285 12.953 -6.688 1 98.19 34 VAL B N 1
ATOM 1385 C CA . VAL B 1 34 ? 7.316 11.789 -5.809 1 98.19 34 VAL B CA 1
ATOM 1386 C C . VAL B 1 34 ? 6.52 12.078 -4.539 1 98.19 34 VAL B C 1
ATOM 1388 O O . VAL B 1 34 ? 5.555 11.375 -4.23 1 98.19 34 VAL B O 1
ATOM 1391 N N . ARG B 1 35 ? 6.828 13.172 -3.914 1 97.25 35 ARG B N 1
ATOM 1392 C CA . ARG B 1 35 ? 6.266 13.445 -2.596 1 97.25 35 ARG B CA 1
ATOM 1393 C C . ARG B 1 35 ? 4.797 13.844 -2.697 1 97.25 35 ARG B C 1
ATOM 1395 O O . ARG B 1 35 ? 4.043 13.703 -1.733 1 97.25 35 ARG B O 1
ATOM 1402 N N . ASN B 1 36 ? 4.391 14.344 -3.867 1 95.75 36 ASN B N 1
ATOM 1403 C CA . ASN B 1 36 ? 2.992 14.727 -4.043 1 95.75 36 ASN B CA 1
ATOM 1404 C C . ASN B 1 36 ? 2.15 13.547 -4.531 1 95.75 36 ASN B C 1
ATOM 1406 O O . ASN B 1 36 ? 0.945 13.695 -4.75 1 95.75 36 ASN B O 1
ATOM 1410 N N . GLY B 1 37 ? 2.73 12.43 -4.77 1 97.12 37 GLY B N 1
ATOM 1411 C CA . GLY B 1 37 ? 1.993 11.211 -5.059 1 97.12 37 GLY B CA 1
ATOM 1412 C C . GLY B 1 37 ? 1.845 10.938 -6.543 1 97.12 37 GLY B C 1
ATOM 1413 O O . GLY B 1 37 ? 1.319 9.898 -6.941 1 97.12 37 GLY B O 1
ATOM 1414 N N . ILE B 1 38 ? 2.369 11.797 -7.383 1 98 38 ILE B N 1
ATOM 1415 C CA . ILE B 1 38 ? 2.213 11.664 -8.828 1 98 38 ILE B CA 1
ATOM 1416 C C . ILE B 1 38 ? 2.955 10.422 -9.32 1 98 38 ILE B C 1
ATOM 1418 O O . ILE B 1 38 ? 2.477 9.719 -10.203 1 98 38 ILE B O 1
ATOM 1422 N N . TRP B 1 39 ? 4.156 10.148 -8.789 1 98.69 39 TRP B N 1
ATOM 1423 C CA . TRP B 1 39 ? 4.945 8.984 -9.188 1 98.69 39 TRP B CA 1
ATOM 1424 C C . TRP B 1 39 ? 4.168 7.691 -8.969 1 98.69 39 TRP B C 1
ATOM 1426 O O . TRP B 1 39 ? 4.121 6.828 -9.844 1 98.69 39 TRP B O 1
ATOM 1436 N N . SER B 1 40 ? 3.537 7.598 -7.801 1 98.81 40 SER B N 1
ATOM 1437 C CA . SER B 1 40 ? 2.695 6.449 -7.477 1 98.81 40 SER B CA 1
ATOM 1438 C C . SER B 1 40 ? 1.446 6.418 -8.352 1 98.81 40 SER B C 1
ATOM 1440 O O . SER B 1 40 ? 0.977 5.344 -8.734 1 98.81 40 SER B O 1
ATOM 1442 N N . ALA B 1 41 ? 0.909 7.59 -8.688 1 98.69 41 ALA B N 1
ATOM 1443 C CA . ALA B 1 41 ? -0.257 7.672 -9.562 1 98.69 41 ALA B CA 1
ATOM 1444 C C . ALA B 1 41 ? 0.071 7.156 -10.961 1 98.69 41 ALA B C 1
ATOM 1446 O O . ALA B 1 41 ? -0.753 6.492 -11.594 1 98.69 41 ALA B O 1
ATOM 1447 N N . LEU B 1 42 ? 1.275 7.461 -11.406 1 98.81 42 LEU B N 1
ATOM 1448 C CA . LEU B 1 42 ? 1.688 6.984 -12.727 1 98.81 42 LEU B CA 1
ATOM 1449 C C . LEU B 1 42 ? 1.814 5.465 -12.734 1 98.81 42 LEU B C 1
ATOM 1451 O O . LEU B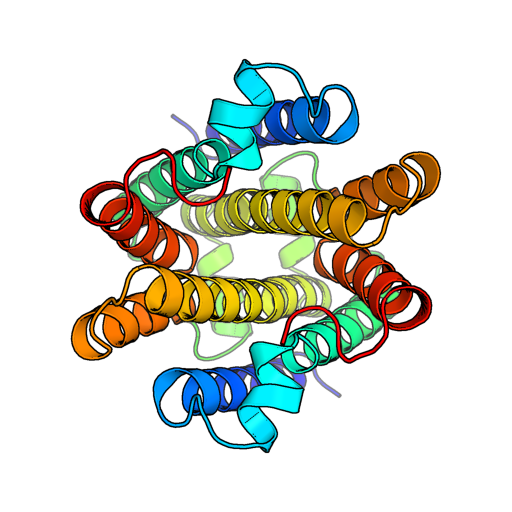 1 42 ? 1.421 4.816 -13.711 1 98.81 42 LEU B O 1
ATOM 1455 N N . LEU B 1 43 ? 2.361 4.918 -11.695 1 98.88 43 LEU B N 1
ATOM 1456 C CA . LEU B 1 43 ? 2.381 3.467 -11.562 1 98.88 43 LEU B CA 1
ATOM 1457 C C . LEU B 1 43 ? 0.964 2.902 -11.539 1 98.88 43 LEU B C 1
ATOM 1459 O O . LEU B 1 43 ? 0.698 1.854 -12.125 1 98.88 43 LEU B O 1
ATOM 1463 N N . SER B 1 44 ? 0.048 3.621 -10.906 1 98.94 44 SER B N 1
ATOM 1464 C CA . SER B 1 44 ? -1.343 3.189 -10.812 1 98.94 44 SER B CA 1
ATOM 1465 C C . SER B 1 44 ? -2.023 3.221 -12.172 1 98.94 44 SER B C 1
ATOM 1467 O O . SER B 1 44 ? -2.895 2.396 -12.461 1 98.94 44 SER B O 1
ATOM 1469 N N . VAL B 1 45 ? -1.637 4.184 -13.008 1 98.75 45 VAL B N 1
ATOM 1470 C CA . VAL B 1 45 ? -2.119 4.195 -14.383 1 98.75 45 VAL B CA 1
ATOM 1471 C C . VAL B 1 45 ? -1.65 2.934 -15.109 1 98.75 45 VAL B C 1
ATOM 1473 O O . VAL B 1 45 ? -2.42 2.307 -15.836 1 98.75 45 VAL B O 1
ATOM 1476 N N . GLY B 1 46 ? -0.377 2.598 -14.922 1 98.44 46 GLY B N 1
ATOM 1477 C CA . GLY B 1 46 ? 0.112 1.344 -15.477 1 98.44 46 GLY B CA 1
ATOM 1478 C C . GLY B 1 46 ? -0.68 0.138 -15.008 1 98.44 46 GLY B C 1
ATOM 1479 O O . GLY B 1 46 ? -1.02 -0.737 -15.805 1 98.44 46 GLY B O 1
ATOM 1480 N N . TYR B 1 47 ? -0.966 0.097 -13.742 1 98.44 47 TYR B N 1
ATOM 1481 C CA . TYR B 1 47 ? -1.789 -0.963 -13.172 1 98.44 47 TYR B CA 1
ATOM 1482 C C . TYR B 1 47 ? -3.146 -1.031 -13.859 1 98.44 47 TYR B C 1
ATOM 1484 O O . TYR B 1 47 ? -3.605 -2.113 -14.234 1 98.44 47 TYR B O 1
ATOM 1492 N N . LEU B 1 48 ? -3.781 0.104 -13.984 1 97.88 48 LEU B N 1
ATOM 1493 C CA . LEU B 1 48 ? -5.098 0.187 -14.609 1 97.88 48 LEU B CA 1
ATOM 1494 C C . LEU B 1 48 ? -5.055 -0.331 -16.047 1 97.88 48 LEU B C 1
ATOM 1496 O O . LEU B 1 48 ? -5.938 -1.08 -16.469 1 97.88 48 LEU B O 1
ATOM 1500 N N . LEU B 1 49 ? -4.047 0.021 -16.781 1 97 49 LEU B N 1
ATOM 1501 C CA . LEU B 1 49 ? -3.916 -0.397 -18.172 1 97 49 LEU B CA 1
ATOM 1502 C C . LEU B 1 49 ? -3.658 -1.896 -18.266 1 97 49 LEU B C 1
ATOM 1504 O O . LEU B 1 49 ? -4.215 -2.572 -19.141 1 97 49 LEU B O 1
ATOM 1508 N N . ILE B 1 50 ? -2.857 -2.381 -17.344 1 96.38 50 ILE B N 1
ATOM 1509 C CA . ILE B 1 50 ? -2.525 -3.801 -17.359 1 96.38 50 ILE B CA 1
ATOM 1510 C C . ILE B 1 50 ? -3.768 -4.625 -17.031 1 96.38 50 ILE B C 1
ATOM 1512 O O . ILE B 1 50 ? -4.133 -5.535 -17.766 1 96.38 50 ILE B O 1
ATOM 1516 N N . LEU B 1 51 ? -4.434 -4.312 -15.961 1 94.12 51 LEU B N 1
ATOM 1517 C CA . LEU B 1 51 ? -5.574 -5.102 -15.508 1 94.12 51 LEU B CA 1
ATOM 1518 C C . LEU B 1 51 ? -6.773 -4.887 -16.422 1 94.12 51 LEU B C 1
ATOM 1520 O O . LEU B 1 51 ? -7.566 -5.809 -16.641 1 94.12 51 LEU B O 1
ATOM 1524 N N . GLY B 1 52 ? -6.953 -3.68 -16.875 1 91.5 52 GLY B N 1
ATOM 1525 C CA . GLY B 1 52 ? -8.07 -3.391 -17.75 1 91.5 52 GLY B CA 1
ATOM 1526 C C . GLY B 1 52 ? -8.047 -4.199 -19.047 1 91.5 52 GLY B C 1
ATOM 1527 O O . GLY B 1 52 ? -9.094 -4.473 -19.625 1 91.5 52 GLY B O 1
ATOM 1528 N N . THR B 1 53 ? -6.922 -4.656 -19.484 1 89.88 53 THR B N 1
ATOM 1529 C CA . THR B 1 53 ? -6.789 -5.359 -20.766 1 89.88 53 THR B CA 1
ATOM 1530 C C . THR B 1 53 ? -6.699 -6.867 -20.547 1 89.88 53 THR B C 1
ATOM 1532 O O . THR B 1 53 ? -6.906 -7.648 -21.469 1 89.88 53 THR B O 1
ATOM 1535 N N . HIS B 1 54 ? -6.438 -7.266 -19.359 1 84.31 54 HIS B N 1
ATOM 1536 C CA . HIS B 1 54 ? -6.156 -8.68 -19.156 1 84.31 54 HIS B CA 1
ATOM 1537 C C . HIS B 1 54 ? -7 -9.25 -18.031 1 84.31 54 HIS B C 1
ATOM 1539 O O . HIS B 1 54 ? -6.688 -10.32 -17.484 1 84.31 54 HIS B O 1
ATOM 1545 N N . LEU B 1 55 ? -8.156 -8.445 -17.766 1 75.06 55 LEU B N 1
ATOM 1546 C CA . LEU B 1 55 ? -9.039 -8.969 -16.734 1 75.06 55 LEU B CA 1
ATOM 1547 C C . LEU B 1 55 ? -9.805 -10.188 -17.234 1 75.06 55 LEU B C 1
ATOM 1549 O O . LEU B 1 55 ? -10.086 -10.297 -18.422 1 75.06 55 LEU B O 1
ATOM 1553 N N . GLY B 1 56 ? -9.688 -11.43 -16.844 1 65.81 56 GLY B N 1
ATOM 1554 C CA . GLY B 1 56 ? -10.477 -12.555 -17.328 1 65.81 56 GLY B CA 1
ATOM 1555 C C . GLY B 1 56 ? -9.922 -13.898 -16.906 1 65.81 56 GLY B C 1
ATOM 1556 O O . GLY B 1 56 ? -10.164 -14.914 -17.578 1 65.81 56 GLY B O 1
ATOM 1557 N N . ALA B 1 57 ? -9.227 -13.773 -15.922 1 64.44 57 ALA B N 1
ATOM 1558 C CA . ALA B 1 57 ? -8.578 -15.07 -15.727 1 64.44 57 ALA B CA 1
ATOM 1559 C C . ALA B 1 57 ? -9.391 -15.961 -14.789 1 64.44 57 ALA B C 1
ATOM 1561 O O . ALA B 1 57 ? -10.297 -15.477 -14.094 1 64.44 57 ALA B O 1
ATOM 1562 N N . GLU B 1 58 ? -9.258 -17.109 -14.953 1 80.38 58 GLU B N 1
ATOM 1563 C CA . GLU B 1 58 ? -9.734 -18.141 -14.023 1 80.38 58 GLU B CA 1
ATOM 1564 C C . GLU B 1 58 ? -9.219 -17.891 -12.609 1 80.38 58 GLU B C 1
ATOM 1566 O O . GLU B 1 58 ? -8.141 -17.312 -12.43 1 80.38 58 GLU B O 1
ATOM 1571 N N . GLY B 1 59 ? -10.117 -18.109 -11.664 1 88.88 59 GLY B N 1
ATOM 1572 C CA . GLY B 1 59 ? -9.758 -17.906 -10.273 1 88.88 59 GLY B CA 1
ATOM 1573 C C . GLY B 1 59 ? -10.609 -16.859 -9.586 1 88.88 59 GLY B C 1
ATOM 1574 O O . GLY B 1 59 ? -11.781 -16.688 -9.914 1 88.88 59 GLY B O 1
ATOM 1575 N N . GLY B 1 60 ? -10.133 -16.312 -8.484 1 91.5 60 GLY B N 1
ATOM 1576 C CA . GLY B 1 60 ? -10.891 -15.336 -7.73 1 91.5 60 GLY B CA 1
ATOM 1577 C C . GLY B 1 60 ? -10.234 -14.961 -6.414 1 91.5 60 GLY B C 1
ATOM 1578 O O . GLY B 1 60 ? -9.125 -15.414 -6.113 1 91.5 60 GLY B O 1
ATOM 1579 N N . PHE B 1 61 ? -10.883 -14.164 -5.703 1 93.06 61 PHE B N 1
ATOM 1580 C CA . PHE B 1 61 ? -10.289 -13.586 -4.504 1 93.06 61 PHE B CA 1
ATOM 1581 C C . PHE B 1 61 ? -10.938 -14.164 -3.25 1 93.06 61 PHE B C 1
ATOM 1583 O O . PHE B 1 61 ? -10.703 -13.664 -2.145 1 93.06 61 PHE B O 1
ATOM 1590 N N . GLN B 1 62 ? -11.703 -15.188 -3.408 1 94.81 62 GLN B N 1
ATOM 1591 C CA . GLN B 1 62 ? -12.484 -15.695 -2.287 1 94.81 62 GLN B CA 1
ATOM 1592 C C . GLN B 1 62 ? -11.688 -16.719 -1.479 1 94.81 62 GLN B C 1
ATOM 1594 O O . GLN B 1 62 ? -12.078 -17.078 -0.367 1 94.81 62 GLN B O 1
ATOM 1599 N N . SER B 1 63 ? -10.625 -17.234 -2.057 1 97.44 63 SER B N 1
ATOM 1600 C CA . SER B 1 63 ? -9.719 -18.156 -1.396 1 97.44 63 SER B CA 1
ATOM 1601 C C . SER B 1 63 ? -8.273 -17.906 -1.82 1 97.44 63 SER B C 1
ATOM 1603 O O . SER B 1 63 ? -8.023 -17.281 -2.846 1 97.44 63 SER B O 1
ATOM 1605 N N . LEU B 1 64 ? -7.398 -18.469 -1.002 1 98.12 64 LEU B N 1
ATOM 1606 C CA . LEU B 1 64 ? -5.992 -18.328 -1.358 1 98.12 64 LEU B CA 1
ATOM 1607 C C . LEU B 1 64 ? -5.672 -19.109 -2.627 1 98.12 64 LEU B C 1
ATOM 1609 O O . LEU B 1 64 ? -4.887 -18.656 -3.463 1 98.12 64 LEU B O 1
ATOM 1613 N N . SER B 1 65 ? -6.238 -20.312 -2.77 1 97.31 65 SER B N 1
ATOM 1614 C CA . SER B 1 65 ? -6.066 -21.094 -3.982 1 97.31 65 SER B CA 1
ATOM 1615 C C . SER B 1 65 ? -6.59 -20.359 -5.207 1 97.31 65 SER B C 1
ATOM 1617 O O . SER B 1 65 ? -6.023 -20.469 -6.297 1 97.31 65 SER B O 1
ATOM 1619 N N . GLY B 1 66 ? -7.664 -19.656 -5.047 1 97 66 GLY B N 1
ATOM 1620 C CA . GLY B 1 66 ? -8.18 -18.828 -6.125 1 97 66 GLY B CA 1
ATOM 1621 C C . GLY B 1 66 ? -7.223 -17.719 -6.539 1 97 66 GLY B C 1
ATOM 1622 O O . GLY B 1 66 ? -7.035 -17.469 -7.734 1 97 66 GLY B O 1
ATOM 1623 N N . VAL B 1 67 ? -6.609 -17.094 -5.57 1 97.19 67 VAL B N 1
ATOM 1624 C CA . VAL B 1 67 ? -5.621 -16.047 -5.84 1 97.19 67 VAL B CA 1
ATOM 1625 C C . VAL B 1 67 ? -4.414 -16.656 -6.555 1 97.19 67 VAL B C 1
ATOM 1627 O O . VAL B 1 67 ? -3.881 -16.062 -7.496 1 97.19 67 VAL B O 1
ATOM 1630 N N . SER B 1 68 ? -4.012 -17.828 -6.078 1 96.88 68 SER B N 1
ATOM 1631 C CA . SER B 1 68 ? -2.9 -18.531 -6.715 1 96.88 68 SER B CA 1
ATOM 1632 C C . SER B 1 68 ? -3.188 -18.797 -8.188 1 96.88 68 SER B C 1
ATOM 1634 O O . SER B 1 68 ? -2.311 -18.625 -9.039 1 96.88 68 SER B O 1
ATOM 1636 N N . THR B 1 69 ? -4.355 -19.234 -8.469 1 95.81 69 THR B N 1
ATOM 1637 C CA . THR B 1 69 ? -4.758 -19.5 -9.844 1 95.81 69 THR B CA 1
ATOM 1638 C C . THR B 1 69 ? -4.742 -18.219 -10.664 1 95.81 69 THR B C 1
ATOM 1640 O O . THR B 1 69 ? -4.262 -18.203 -11.805 1 95.81 69 THR B O 1
ATOM 1643 N N . LEU B 1 70 ? -5.25 -17.141 -10.117 1 94.94 70 LEU B N 1
ATOM 1644 C CA . LEU B 1 70 ? -5.223 -15.844 -10.797 1 94.94 70 LEU B CA 1
ATOM 1645 C C . LEU B 1 70 ? -3.793 -15.43 -11.125 1 94.94 70 LEU B C 1
ATOM 1647 O O . LEU B 1 70 ? -3.504 -15.016 -12.25 1 94.94 70 LEU B O 1
ATOM 1651 N N . PHE B 1 71 ? -2.887 -15.695 -10.148 1 95.81 71 PHE B N 1
ATOM 1652 C CA . PHE B 1 71 ? -1.524 -15.188 -10.266 1 95.81 71 PHE B CA 1
ATOM 1653 C C . PHE B 1 71 ? -0.681 -16.109 -11.148 1 95.81 71 PHE B C 1
ATOM 1655 O O . PHE B 1 71 ? 0.463 -15.789 -11.469 1 95.81 71 PHE B O 1
ATOM 1662 N N . SER B 1 72 ? -1.251 -17.188 -11.523 1 94.38 72 SER B N 1
ATOM 1663 C CA . SER B 1 72 ? -0.562 -18.031 -12.5 1 94.38 72 SER B CA 1
ATOM 1664 C C . SER B 1 72 ? -0.557 -17.391 -13.875 1 94.38 72 SER B C 1
ATOM 1666 O O . SER B 1 72 ? 0.222 -17.781 -14.75 1 94.38 72 SER B O 1
ATOM 1668 N N . ASN B 1 73 ? -1.505 -16.484 -14.086 1 95.06 73 ASN B N 1
ATOM 1669 C CA . ASN B 1 73 ? -1.455 -15.648 -15.273 1 95.06 73 ASN B CA 1
ATOM 1670 C C . ASN B 1 73 ? -0.432 -14.523 -15.125 1 95.06 73 ASN B C 1
ATOM 1672 O O . ASN B 1 73 ? -0.563 -13.672 -14.242 1 95.06 73 ASN B O 1
ATOM 1676 N N . PRO B 1 74 ? 0.554 -14.484 -16.047 1 96.19 74 PRO B N 1
ATOM 1677 C CA . PRO B 1 74 ? 1.643 -13.523 -15.852 1 96.19 74 PRO B CA 1
ATOM 1678 C C . PRO B 1 74 ? 1.169 -12.078 -15.914 1 96.19 74 PRO B C 1
ATOM 1680 O O . PRO B 1 74 ? 1.752 -11.203 -15.266 1 96.19 74 PRO B O 1
ATOM 1683 N N . TRP B 1 75 ? 0.168 -11.781 -16.641 1 96.62 75 TRP B N 1
ATOM 1684 C CA . TRP B 1 75 ? -0.338 -10.414 -16.719 1 96.62 75 TRP B CA 1
ATOM 1685 C C . TRP B 1 75 ? -1.004 -10.008 -15.406 1 96.62 75 TRP B C 1
ATOM 1687 O O . TRP B 1 75 ? -0.848 -8.875 -14.945 1 96.62 75 TRP B O 1
ATOM 1697 N N . ILE B 1 76 ? -1.766 -10.875 -14.773 1 96.62 76 ILE B N 1
ATOM 1698 C CA . ILE B 1 76 ? -2.426 -10.586 -13.5 1 96.62 76 ILE B CA 1
ATOM 1699 C C . ILE B 1 76 ? -1.384 -10.484 -12.391 1 96.62 76 ILE B C 1
ATOM 1701 O O . ILE B 1 76 ? -1.467 -9.594 -11.539 1 96.62 76 ILE B O 1
ATOM 1705 N N . LEU B 1 77 ? -0.435 -11.398 -12.469 1 97.44 77 LEU B N 1
ATOM 1706 C CA . LEU B 1 77 ? 0.658 -11.32 -11.5 1 97.44 77 LEU B CA 1
ATOM 1707 C C . LEU B 1 77 ? 1.393 -9.992 -11.617 1 97.44 77 LEU B C 1
ATOM 1709 O O . LEU B 1 77 ? 1.735 -9.383 -10.602 1 97.44 77 LEU B O 1
ATOM 1713 N N . LEU B 1 78 ? 1.635 -9.594 -12.875 1 98.19 78 LEU B N 1
ATOM 1714 C CA . LEU B 1 78 ? 2.283 -8.305 -13.109 1 98.19 78 LEU B CA 1
ATOM 1715 C C . LEU B 1 78 ? 1.46 -7.168 -12.516 1 98.19 78 LEU B C 1
ATOM 1717 O O . LEU B 1 78 ? 2.012 -6.254 -11.898 1 98.19 78 LEU B O 1
ATOM 1721 N N . GLY B 1 79 ? 0.18 -7.195 -12.742 1 97.62 79 GLY B N 1
ATOM 1722 C CA . GLY B 1 79 ? -0.684 -6.207 -12.117 1 97.62 79 GLY B CA 1
ATOM 1723 C C . GLY B 1 79 ? -0.542 -6.164 -10.602 1 97.62 79 GLY B C 1
ATOM 1724 O O . GLY B 1 79 ? -0.403 -5.09 -10.016 1 97.62 79 GLY B O 1
ATOM 1725 N N . GLY B 1 80 ? -0.561 -7.344 -9.977 1 97.56 80 GLY B N 1
ATOM 1726 C CA . GLY B 1 80 ? -0.351 -7.426 -8.539 1 97.56 80 GLY B CA 1
ATOM 1727 C C . GLY B 1 80 ? 0.981 -6.848 -8.094 1 97.56 80 GLY B C 1
ATOM 1728 O O . GLY B 1 80 ? 1.07 -6.215 -7.043 1 97.56 80 GLY B O 1
ATOM 1729 N N . TRP B 1 81 ? 2 -7.148 -8.883 1 98.69 81 TRP B N 1
ATOM 1730 C CA . TRP B 1 81 ? 3.334 -6.645 -8.578 1 98.69 81 TRP B CA 1
ATOM 1731 C C . TRP B 1 81 ? 3.379 -5.121 -8.672 1 98.69 81 TRP B C 1
ATOM 1733 O O . TRP B 1 81 ? 3.936 -4.453 -7.801 1 98.69 81 TRP B O 1
ATOM 1743 N N . VAL B 1 82 ? 2.797 -4.555 -9.688 1 98.81 82 VAL B N 1
ATOM 1744 C CA . VAL B 1 82 ? 2.764 -3.107 -9.875 1 98.81 82 VAL B CA 1
ATOM 1745 C C . VAL B 1 82 ? 1.948 -2.463 -8.758 1 98.81 82 VAL B C 1
ATOM 1747 O O . VAL B 1 82 ? 2.273 -1.364 -8.297 1 98.81 82 VAL B O 1
ATOM 1750 N N . HIS B 1 83 ? 0.918 -3.143 -8.32 1 98.81 83 HIS B N 1
ATOM 1751 C CA . HIS B 1 83 ? 0.161 -2.721 -7.148 1 98.81 83 HIS B CA 1
ATOM 1752 C C . HIS B 1 83 ? 1.076 -2.523 -5.941 1 98.81 83 HIS B C 1
ATOM 1754 O O . HIS B 1 83 ? 1.018 -1.488 -5.277 1 98.81 83 HIS B O 1
ATOM 1760 N N . TYR B 1 84 ? 1.954 -3.473 -5.664 1 98.81 84 TYR B N 1
ATOM 1761 C CA . TYR B 1 84 ? 2.918 -3.35 -4.574 1 98.81 84 TYR B CA 1
ATOM 1762 C C . TYR B 1 84 ? 3.777 -2.102 -4.746 1 98.81 84 TYR B C 1
ATOM 1764 O O . TYR B 1 84 ? 3.945 -1.322 -3.805 1 98.81 84 TYR B O 1
ATOM 1772 N N . LEU B 1 85 ? 4.293 -1.968 -5.969 1 98.88 85 LEU B N 1
ATOM 1773 C CA . LEU B 1 85 ? 5.227 -0.88 -6.242 1 98.88 85 LEU B CA 1
ATOM 1774 C C . LEU B 1 85 ? 4.57 0.473 -5.984 1 98.88 85 LEU B C 1
ATOM 1776 O O . LEU B 1 85 ? 5.176 1.353 -5.367 1 98.88 85 LEU B O 1
ATOM 1780 N N . ALA B 1 86 ? 3.373 0.631 -6.445 1 98.88 86 ALA B N 1
ATOM 1781 C CA . ALA B 1 86 ? 2.666 1.903 -6.324 1 98.88 86 ALA B CA 1
ATOM 1782 C C . ALA B 1 86 ? 2.398 2.246 -4.859 1 98.88 86 ALA B C 1
ATOM 1784 O O . ALA B 1 86 ? 2.707 3.35 -4.406 1 98.88 86 ALA B O 1
ATOM 1785 N N . PHE B 1 87 ? 1.923 1.27 -4.125 1 98.88 87 PHE B N 1
ATOM 1786 C CA . PHE B 1 87 ? 1.494 1.561 -2.76 1 98.88 87 PHE B CA 1
ATOM 1787 C C . PHE B 1 87 ? 2.686 1.58 -1.812 1 98.88 87 PHE B C 1
ATOM 1789 O O . PHE B 1 87 ? 2.705 2.346 -0.846 1 98.88 87 PHE B O 1
ATOM 1796 N N . ASP B 1 88 ? 3.715 0.748 -2.076 1 98.88 88 ASP B N 1
ATOM 1797 C CA . ASP B 1 88 ? 4.926 0.808 -1.263 1 98.88 88 ASP B CA 1
ATOM 1798 C C . ASP B 1 88 ? 5.562 2.195 -1.328 1 98.88 88 ASP B C 1
ATOM 1800 O O . ASP B 1 88 ? 5.926 2.766 -0.298 1 98.88 88 ASP B O 1
ATOM 1804 N N . LEU B 1 89 ? 5.656 2.682 -2.531 1 98.88 89 LEU B N 1
ATOM 1805 C CA . LEU B 1 89 ? 6.289 3.984 -2.703 1 98.88 89 LEU B CA 1
ATOM 1806 C C . LEU B 1 89 ? 5.465 5.082 -2.039 1 98.88 89 LEU B C 1
ATOM 1808 O O . LEU B 1 89 ? 6.02 5.977 -1.396 1 98.88 89 LEU B O 1
ATOM 1812 N N . PHE B 1 90 ? 4.176 5.059 -2.184 1 98.81 90 PHE B N 1
ATOM 1813 C CA . PHE B 1 90 ? 3.326 6.066 -1.562 1 98.81 90 PHE B CA 1
ATOM 1814 C C . PHE B 1 90 ? 3.477 6.039 -0.046 1 98.81 90 PHE B C 1
ATOM 1816 O O . PHE B 1 90 ? 3.514 7.09 0.598 1 98.81 90 PHE B O 1
ATOM 1823 N N . LEU B 1 91 ? 3.549 4.844 0.519 1 98.69 91 LEU B N 1
ATOM 1824 C CA . LEU B 1 91 ? 3.744 4.746 1.961 1 98.69 91 LEU B CA 1
ATOM 1825 C C . LEU B 1 91 ? 5.121 5.262 2.359 1 98.69 91 LEU B C 1
ATOM 1827 O O . LEU B 1 91 ? 5.289 5.824 3.445 1 98.69 91 LEU B O 1
ATOM 1831 N N . GLY B 1 92 ? 6.074 4.992 1.483 1 98.75 92 GLY B N 1
ATOM 1832 C CA . GLY B 1 92 ? 7.371 5.602 1.711 1 98.75 92 GLY B CA 1
ATOM 1833 C C . GLY B 1 92 ? 7.312 7.117 1.788 1 98.75 92 GLY B C 1
ATOM 1834 O O . GLY B 1 92 ? 7.992 7.73 2.615 1 98.75 92 GLY B O 1
ATOM 1835 N N . VAL B 1 93 ? 6.547 7.68 0.906 1 98.5 93 VAL B N 1
ATOM 1836 C CA . VAL B 1 93 ? 6.344 9.125 0.926 1 98.5 93 VAL B CA 1
ATOM 1837 C C . VAL B 1 93 ? 5.723 9.539 2.258 1 98.5 93 VAL B C 1
ATOM 1839 O O . VAL B 1 93 ? 6.172 10.508 2.883 1 98.5 93 VAL B O 1
ATOM 1842 N N . TRP B 1 94 ? 4.723 8.852 2.678 1 97.69 94 TRP B N 1
ATOM 1843 C CA . TRP B 1 94 ? 4.086 9.125 3.961 1 97.69 94 TRP B CA 1
ATOM 1844 C C . TRP B 1 94 ? 5.105 9.07 5.094 1 97.69 94 TRP B C 1
ATOM 1846 O O . TRP B 1 94 ? 5.125 9.938 5.969 1 97.69 94 TRP B O 1
ATOM 1856 N N . GLU B 1 95 ? 5.953 8.047 5.102 1 98.25 95 GLU B N 1
ATOM 1857 C CA . GLU B 1 95 ? 6.988 7.918 6.125 1 98.25 95 GLU B CA 1
ATOM 1858 C C . GLU B 1 95 ? 7.902 9.141 6.137 1 98.25 95 GLU B C 1
ATOM 1860 O O . GLU B 1 95 ? 8.273 9.633 7.207 1 98.25 95 GLU B O 1
ATOM 1865 N N . SER B 1 96 ? 8.258 9.492 4.926 1 98 96 SER B N 1
ATOM 1866 C CA . SER B 1 96 ? 9.164 10.625 4.805 1 98 96 SER B CA 1
ATOM 1867 C C . SER B 1 96 ? 8.547 11.891 5.383 1 98 96 SER B C 1
ATOM 1869 O O . SER B 1 96 ? 9.211 12.641 6.105 1 98 96 SER B O 1
ATOM 1871 N N . LYS B 1 97 ? 7.293 12.133 5.109 1 96.5 97 LYS B N 1
ATOM 1872 C CA . LYS B 1 97 ? 6.605 13.32 5.617 1 96.5 97 LYS B CA 1
ATOM 1873 C C . LYS B 1 97 ? 6.422 13.242 7.129 1 96.5 97 LYS B C 1
ATOM 1875 O O . LYS B 1 97 ? 6.637 14.227 7.836 1 96.5 97 LYS B O 1
ATOM 1880 N N . GLU B 1 98 ? 6.09 12.062 7.602 1 96 98 GLU B N 1
ATOM 1881 C CA . GLU B 1 98 ? 5.926 11.883 9.039 1 96 98 GLU B CA 1
ATOM 1882 C C . GLU B 1 98 ? 7.254 12.047 9.773 1 96 98 GLU B C 1
ATOM 1884 O O . GLU B 1 98 ? 7.297 12.578 10.883 1 96 98 GLU B O 1
ATOM 1889 N N . ALA B 1 99 ? 8.273 11.555 9.18 1 96.62 99 ALA B N 1
ATOM 1890 C CA . ALA B 1 99 ? 9.602 11.68 9.781 1 96.62 99 ALA B CA 1
ATOM 1891 C C . ALA B 1 99 ? 9.969 13.141 9.992 1 96.62 99 ALA B C 1
ATOM 1893 O O . ALA B 1 99 ? 10.586 13.492 11.008 1 96.62 99 ALA B O 1
ATOM 1894 N N . GLU B 1 100 ? 9.586 13.945 9.016 1 95.06 100 GLU B N 1
ATOM 1895 C CA . GLU B 1 100 ? 9.836 15.383 9.141 1 95.06 100 GLU B CA 1
ATOM 1896 C C . GLU B 1 100 ? 9.047 15.977 10.305 1 95.06 100 GLU B C 1
ATOM 1898 O O . GLU B 1 100 ? 9.562 16.812 11.055 1 95.06 100 GLU B O 1
ATOM 1903 N N . SER B 1 101 ? 7.832 15.539 10.383 1 93.38 101 SER B N 1
ATOM 1904 C CA . SER B 1 101 ? 6.953 16.094 11.414 1 93.38 101 SER B CA 1
ATOM 1905 C C . SER B 1 101 ? 7.48 15.773 12.812 1 93.38 101 SER B C 1
ATOM 1907 O O . SER B 1 101 ? 7.281 16.547 13.742 1 93.38 101 SER B O 1
ATOM 1909 N N . ILE B 1 102 ? 8.156 14.703 12.961 1 94.19 102 ILE B N 1
ATOM 1910 C CA . ILE B 1 102 ? 8.625 14.32 14.289 1 94.19 102 ILE B CA 1
ATOM 1911 C C . ILE B 1 102 ? 10.133 14.555 14.391 1 94.19 102 ILE B C 1
ATOM 1913 O O . ILE B 1 102 ? 10.773 14.109 15.344 1 94.19 102 ILE B O 1
ATOM 1917 N N . LYS B 1 103 ? 10.75 15.18 13.406 1 95.38 103 LYS B N 1
ATOM 1918 C CA . LYS B 1 103 ? 12.164 15.539 13.344 1 95.38 103 LYS B CA 1
ATOM 1919 C C . LYS B 1 103 ? 13.055 14.305 13.492 1 95.38 103 LYS B C 1
ATOM 1921 O O . LYS B 1 103 ? 14.016 14.32 14.266 1 95.38 103 LYS B O 1
ATOM 1926 N N . LEU B 1 104 ? 12.664 13.266 12.867 1 96 104 LEU B N 1
ATOM 1927 C CA . LEU B 1 104 ? 13.445 12.031 12.836 1 96 104 LEU B CA 1
ATOM 1928 C C . LEU B 1 104 ? 14.656 12.18 11.922 1 96 104 LEU B C 1
ATOM 1930 O O . LEU B 1 104 ? 14.547 12.75 10.836 1 96 104 LEU B O 1
ATOM 1934 N N . SER B 1 105 ? 15.773 11.703 12.398 1 96.31 105 SER B N 1
ATOM 1935 C CA . SER B 1 105 ? 17 11.789 11.617 1 96.31 105 SER B CA 1
ATOM 1936 C C . SER B 1 105 ? 16.891 11.008 10.312 1 96.31 105 SER B C 1
ATOM 1938 O O . SER B 1 105 ? 16.281 9.93 10.281 1 96.31 105 SER B O 1
ATOM 1940 N N . ARG B 1 106 ? 17.531 11.484 9.312 1 95.94 106 ARG B N 1
ATOM 1941 C CA . ARG B 1 106 ? 17.531 10.844 8 1 95.94 106 ARG B CA 1
ATOM 1942 C C . ARG B 1 106 ? 18.188 9.469 8.07 1 95.94 106 ARG B C 1
ATOM 1944 O O . ARG B 1 106 ? 17.797 8.547 7.344 1 95.94 106 ARG B O 1
ATOM 1951 N N . TRP B 1 107 ? 19.141 9.305 8.898 1 96.88 107 TRP B N 1
ATOM 1952 C CA . TRP B 1 107 ? 19.891 8.055 9.016 1 96.88 107 TRP B CA 1
ATOM 1953 C C . TRP B 1 107 ? 19.016 6.938 9.562 1 96.88 107 TRP B C 1
ATOM 1955 O O . TRP B 1 107 ? 19.297 5.758 9.336 1 96.88 107 TRP B O 1
ATOM 1965 N N . VAL B 1 108 ? 18 7.301 10.297 1 97.5 108 VAL B N 1
ATOM 1966 C CA . VAL B 1 108 ? 17.031 6.324 10.781 1 97.5 108 VAL B CA 1
ATOM 1967 C C . VAL B 1 108 ? 15.953 6.09 9.727 1 97.5 108 VAL B C 1
ATOM 1969 O O . VAL B 1 108 ? 15.492 4.957 9.539 1 97.5 108 VAL B O 1
ATOM 1972 N N . LEU B 1 109 ? 15.562 7.125 9.016 1 98.31 109 LEU B N 1
ATOM 1973 C CA . LEU B 1 109 ? 14.5 7.059 8.016 1 98.31 109 LEU B CA 1
ATOM 1974 C C . LEU B 1 109 ? 14.914 6.184 6.84 1 98.31 109 LEU B C 1
ATOM 1976 O O . LEU B 1 109 ? 14.125 5.375 6.352 1 98.31 109 LEU B O 1
ATOM 1980 N N . ILE B 1 110 ? 16.156 6.309 6.387 1 98.5 110 ILE B N 1
ATOM 1981 C CA . ILE B 1 110 ? 16.594 5.684 5.148 1 98.5 110 ILE B CA 1
ATOM 1982 C C . ILE B 1 110 ? 16.516 4.164 5.273 1 98.5 110 ILE B C 1
ATOM 1984 O O . ILE B 1 110 ? 15.992 3.486 4.383 1 98.5 110 ILE B O 1
ATOM 1988 N N . PRO B 1 111 ? 17 3.596 6.41 1 98.5 111 PRO B N 1
ATOM 1989 C CA . PRO B 1 111 ? 16.812 2.15 6.559 1 98.5 111 PRO B CA 1
ATOM 1990 C C . PRO B 1 111 ? 15.336 1.748 6.586 1 98.5 111 PRO B C 1
ATOM 1992 O O . PRO B 1 111 ? 14.984 0.668 6.109 1 98.5 111 PRO B O 1
ATOM 1995 N N . CYS B 1 112 ? 14.453 2.586 7.18 1 98.62 112 CYS B N 1
ATOM 1996 C CA . CYS B 1 112 ? 13.023 2.303 7.168 1 98.62 112 CYS B CA 1
ATOM 1997 C C . CYS B 1 112 ? 12.477 2.324 5.746 1 98.62 112 CYS B C 1
ATOM 1999 O O . CYS B 1 112 ? 11.703 1.445 5.359 1 98.62 112 CYS B O 1
ATOM 2001 N N . LEU B 1 113 ? 12.93 3.301 4.992 1 98.81 113 LEU B N 1
ATOM 2002 C CA . LEU B 1 113 ? 12.492 3.389 3.604 1 98.81 113 LEU B CA 1
ATOM 2003 C C . LEU B 1 113 ? 12.977 2.184 2.805 1 98.81 113 LEU B C 1
ATOM 2005 O O . LEU B 1 113 ? 12.234 1.645 1.979 1 98.81 113 LEU B O 1
ATOM 2009 N N . PHE B 1 114 ? 14.219 1.752 3.029 1 98.62 114 PHE B N 1
ATOM 2010 C CA . PHE B 1 114 ? 14.781 0.599 2.334 1 98.62 114 PHE B CA 1
ATOM 2011 C C . PHE B 1 114 ? 13.984 -0.662 2.646 1 98.62 114 PHE B C 1
ATOM 2013 O O . PHE B 1 114 ? 13.688 -1.453 1.75 1 98.62 114 PHE B O 1
ATOM 2020 N N . LEU B 1 115 ? 13.664 -0.786 3.898 1 98.56 115 LEU B N 1
ATOM 2021 C CA . LEU B 1 115 ? 12.891 -1.954 4.301 1 98.56 115 LEU B CA 1
ATOM 2022 C C . LEU B 1 115 ? 11.477 -1.893 3.725 1 98.56 115 LEU B C 1
ATOM 2024 O O . LEU B 1 115 ? 10.891 -2.926 3.393 1 98.56 115 LEU B O 1
ATOM 2028 N N . THR B 1 116 ? 10.891 -0.675 3.648 1 98.81 116 THR B N 1
ATOM 2029 C CA . THR B 1 116 ? 9.578 -0.524 3.031 1 98.81 116 THR B CA 1
ATOM 2030 C C . THR B 1 116 ? 9.633 -0.89 1.551 1 98.81 116 THR B C 1
ATOM 2032 O O . THR B 1 116 ? 8.688 -1.484 1.019 1 98.81 116 THR B O 1
ATOM 2035 N N . LEU B 1 117 ? 10.766 -0.568 0.911 1 98.5 117 LEU B N 1
ATOM 2036 C CA . LEU B 1 117 ? 10.969 -0.948 -0.483 1 98.5 117 LEU B CA 1
ATOM 2037 C C . LEU B 1 117 ? 11.062 -2.463 -0.625 1 98.5 117 LEU B C 1
ATOM 2039 O O . LEU B 1 117 ? 10.484 -3.043 -1.544 1 98.5 117 LEU B O 1
ATOM 2043 N N . MET B 1 118 ? 11.75 -3.115 0.266 1 96.62 118 MET B N 1
ATOM 2044 C CA . MET B 1 118 ? 12.055 -4.539 0.139 1 96.62 118 MET B CA 1
ATOM 2045 C C . MET B 1 118 ? 10.906 -5.387 0.67 1 96.62 118 MET B C 1
ATOM 2047 O O . MET B 1 118 ? 10.523 -6.379 0.05 1 96.62 118 MET B O 1
ATOM 2051 N N . PHE B 1 119 ? 10.453 -5.039 1.867 1 96.69 119 PHE B N 1
ATOM 2052 C CA . PHE B 1 119 ? 9.398 -5.738 2.602 1 96.69 119 PHE B CA 1
ATOM 2053 C C . PHE B 1 119 ? 8.422 -4.746 3.217 1 96.69 119 PHE B C 1
ATOM 2055 O O . PHE B 1 119 ? 8.438 -4.52 4.43 1 96.69 119 PHE B O 1
ATOM 2062 N N . GLY B 1 120 ? 7.539 -4.207 2.48 1 98.19 120 GLY B N 1
ATOM 2063 C CA . GLY B 1 120 ? 6.699 -3.049 2.744 1 98.19 120 GLY B CA 1
ATOM 2064 C C . GLY B 1 120 ? 6.172 -3.006 4.164 1 98.19 120 GLY B C 1
ATOM 2065 O O . GLY B 1 120 ? 6.523 -2.111 4.938 1 98.19 120 GLY B O 1
ATOM 2066 N N . PRO B 1 121 ? 5.438 -4 4.547 1 98.75 121 PRO B N 1
ATOM 2067 C CA . PRO B 1 121 ? 4.824 -3.947 5.875 1 98.75 121 PRO B CA 1
ATOM 2068 C C . PRO B 1 121 ? 5.852 -3.992 7.004 1 98.75 121 PRO B C 1
ATOM 2070 O O . PRO B 1 121 ? 5.613 -3.441 8.078 1 98.75 121 PRO B O 1
ATOM 2073 N N . ILE B 1 122 ? 6.957 -4.602 6.785 1 98.31 122 ILE B N 1
ATOM 2074 C CA . ILE B 1 122 ? 7.988 -4.637 7.812 1 98.31 122 ILE B CA 1
ATOM 2075 C C . ILE B 1 122 ? 8.602 -3.248 7.984 1 98.31 122 ILE B C 1
ATOM 2077 O O . ILE B 1 122 ? 8.766 -2.77 9.109 1 98.31 122 ILE B O 1
ATOM 2081 N N . GLY B 1 123 ? 8.945 -2.648 6.898 1 98.75 123 GLY B N 1
ATOM 2082 C CA . GLY B 1 123 ? 9.453 -1.288 6.969 1 98.75 123 GLY B CA 1
ATOM 2083 C C . GLY B 1 123 ? 8.477 -0.319 7.609 1 98.75 123 GLY B C 1
ATOM 2084 O O . GLY B 1 123 ? 8.859 0.479 8.469 1 98.75 123 GLY B O 1
ATOM 2085 N N . PHE B 1 124 ? 7.262 -0.424 7.176 1 98.69 124 PHE B N 1
ATOM 2086 C CA . PHE B 1 124 ? 6.195 0.386 7.754 1 98.69 124 PHE B CA 1
ATOM 2087 C C . PHE B 1 124 ? 6.086 0.149 9.258 1 98.69 124 PHE B C 1
ATOM 2089 O O . PHE B 1 124 ? 5.984 1.1 10.031 1 98.69 124 PHE B O 1
ATOM 2096 N N . LEU B 1 125 ? 6.102 -1.101 9.633 1 98.56 125 LEU B N 1
ATOM 2097 C CA . LEU B 1 125 ? 5.934 -1.464 11.039 1 98.56 125 LEU B CA 1
ATOM 2098 C C . LEU B 1 125 ? 7.051 -0.876 11.891 1 98.56 125 LEU B C 1
ATOM 2100 O O . LEU B 1 125 ? 6.793 -0.317 12.961 1 98.56 125 LEU B O 1
ATOM 2104 N N . ILE B 1 126 ? 8.25 -0.97 11.477 1 98.25 126 ILE B N 1
ATOM 2105 C CA . ILE B 1 126 ? 9.398 -0.436 12.211 1 98.25 126 ILE B CA 1
ATOM 2106 C C . ILE B 1 126 ? 9.273 1.082 12.32 1 98.25 126 ILE B C 1
ATOM 2108 O O . ILE B 1 126 ? 9.406 1.645 13.414 1 98.25 126 ILE B O 1
ATOM 2112 N N . PHE B 1 127 ? 9 1.734 11.25 1 98.44 127 PHE B N 1
ATOM 2113 C CA . PHE B 1 127 ? 8.828 3.182 11.258 1 98.44 127 PHE B CA 1
ATOM 2114 C C . PHE B 1 127 ? 7.691 3.582 12.188 1 98.44 127 PHE B C 1
ATOM 2116 O O . PHE B 1 127 ? 7.805 4.555 12.938 1 98.44 127 PHE B O 1
ATOM 2123 N N . PHE B 1 128 ? 6.637 2.844 12.078 1 97.56 128 PHE B N 1
ATOM 2124 C CA . PHE B 1 128 ? 5.438 3.137 12.852 1 97.56 128 PHE B CA 1
ATOM 2125 C C . PHE B 1 128 ? 5.73 3.08 14.344 1 97.56 128 PHE B C 1
ATOM 2127 O O . PHE B 1 128 ? 5.273 3.936 15.109 1 97.56 128 PHE B O 1
ATOM 2134 N N . VAL B 1 129 ? 6.445 2.076 14.758 1 97 129 VAL B N 1
ATOM 2135 C CA . VAL B 1 129 ? 6.809 1.934 16.172 1 97 129 VAL B CA 1
ATOM 2136 C C . VAL B 1 129 ? 7.707 3.092 16.594 1 97 129 VAL B C 1
ATOM 2138 O O . VAL B 1 129 ? 7.527 3.668 17.656 1 97 129 VAL B O 1
ATOM 2141 N N . ILE B 1 130 ? 8.641 3.484 15.766 1 96.88 130 ILE B N 1
ATOM 2142 C CA . ILE B 1 130 ? 9.516 4.617 16.047 1 96.88 130 ILE B CA 1
ATOM 2143 C C . ILE B 1 130 ? 8.688 5.887 16.188 1 96.88 130 ILE B C 1
ATOM 2145 O O . ILE B 1 130 ? 8.898 6.672 17.125 1 96.88 130 ILE B O 1
ATOM 2149 N N . ARG B 1 131 ? 7.77 6.047 15.289 1 94.69 131 ARG B N 1
ATOM 2150 C CA . ARG B 1 131 ? 6.902 7.219 15.312 1 94.69 131 ARG B CA 1
ATOM 2151 C C . ARG B 1 131 ? 6.082 7.262 16.594 1 94.69 131 ARG B C 1
ATOM 2153 O O . ARG B 1 131 ? 5.914 8.32 17.203 1 94.69 131 ARG B O 1
ATOM 2160 N N . LEU B 1 132 ? 5.559 6.113 16.984 1 91.81 132 LEU B N 1
ATOM 2161 C CA . LEU B 1 132 ? 4.766 6.035 18.203 1 91.81 132 LEU B CA 1
ATOM 2162 C C . LEU B 1 132 ? 5.605 6.402 19.422 1 91.81 132 LEU B C 1
ATOM 2164 O O . LEU B 1 132 ? 5.125 7.078 20.344 1 91.81 132 LEU B O 1
ATOM 2168 N N . VAL B 1 133 ? 6.832 5.988 19.484 1 91.12 133 VAL B N 1
ATOM 2169 C CA . VAL B 1 133 ? 7.715 6.203 20.625 1 91.12 133 VAL B CA 1
ATOM 2170 C C . VAL B 1 133 ? 8.18 7.656 20.656 1 91.12 133 VAL B C 1
ATOM 2172 O O . VAL B 1 133 ? 8.211 8.281 21.719 1 91.12 133 VAL B O 1
ATOM 2175 N N . LYS B 1 134 ? 8.492 8.273 19.531 1 88.75 134 LYS B N 1
ATOM 2176 C CA . LYS B 1 134 ? 9.039 9.625 19.453 1 88.75 134 LYS B CA 1
ATOM 2177 C C . LYS B 1 134 ? 7.926 10.672 19.469 1 88.75 134 LYS B C 1
ATOM 2179 O O . LYS B 1 134 ? 8.078 11.742 20.062 1 88.75 134 LYS B O 1
ATOM 2184 N N . GLY B 1 135 ? 6.969 10.531 18.688 1 77.12 135 GLY B N 1
ATOM 2185 C CA . GLY B 1 135 ? 5.941 11.539 18.5 1 77.12 135 GLY B CA 1
ATOM 2186 C C . GLY B 1 135 ? 4.742 11.344 19.406 1 77.12 135 GLY B C 1
ATOM 2187 O O . GLY B 1 135 ? 3.971 12.281 19.641 1 77.12 135 GLY B O 1
ATOM 2188 N N . GLY B 1 136 ? 4.621 10.203 20.141 1 66.56 136 GLY B N 1
ATOM 2189 C CA . GLY B 1 136 ? 3.449 9.891 20.938 1 66.56 136 GLY B CA 1
ATOM 2190 C C . GLY B 1 136 ? 2.271 9.414 20.109 1 66.56 136 GLY B C 1
ATOM 2191 O O . GLY B 1 136 ? 2.287 9.516 18.875 1 66.56 136 GLY B O 1
ATOM 2192 N N . ILE B 1 137 ? 1.461 8.555 20.625 1 54.47 137 ILE B N 1
ATOM 2193 C CA . ILE B 1 137 ? 0.268 8.016 19.984 1 54.47 137 ILE B CA 1
ATOM 2194 C C . ILE B 1 137 ? -0.61 9.156 19.484 1 54.47 137 ILE B C 1
ATOM 2196 O O . ILE B 1 137 ? -1.386 8.977 18.531 1 54.47 137 ILE B O 1
ATOM 2200 N N . HIS B 1 138 ? -0.406 10.352 19.938 1 52.09 138 HIS B N 1
ATOM 2201 C CA . HIS B 1 138 ? -1.271 11.508 19.719 1 52.09 138 HIS B CA 1
ATOM 2202 C C . HIS B 1 138 ? -0.937 12.195 18.391 1 52.09 138 HIS B C 1
ATOM 2204 O O . HIS B 1 138 ? -1.753 12.945 17.859 1 52.09 138 HIS B O 1
ATOM 2210 N N . VAL B 1 139 ? 0.258 11.961 17.797 1 44.66 139 VAL B N 1
ATOM 2211 C CA . VAL B 1 139 ? 0.677 12.703 16.609 1 44.66 139 VAL B CA 1
ATOM 2212 C C . VAL B 1 139 ? 0.147 12.016 15.352 1 44.66 139 VAL B C 1
ATOM 2214 O O . VAL B 1 139 ? 0.421 10.836 15.117 1 44.66 139 VAL B O 1
ATOM 2217 N N . GLY B 1 140 ? -0.946 12.57 14.703 1 47.16 140 GLY B N 1
ATOM 2218 C CA . GLY B 1 140 ? -1.589 12.164 13.469 1 47.16 140 GLY B CA 1
ATOM 2219 C C . GLY B 1 140 ? -3.1 12.086 13.57 1 47.16 140 GLY B C 1
ATOM 2220 O O . GLY B 1 140 ? -3.77 11.602 12.656 1 47.16 140 GLY B O 1
ATOM 2221 N N . ILE B 1 141 ? -3.482 12.164 14.906 1 40.81 141 ILE B N 1
ATOM 2222 C CA . ILE B 1 141 ? -4.93 12.305 15.023 1 40.81 141 ILE B CA 1
ATOM 2223 C C . ILE B 1 141 ? -5.34 13.742 14.711 1 40.81 141 ILE B C 1
ATOM 2225 O O . ILE B 1 141 ? -4.652 14.688 15.102 1 40.81 141 ILE B O 1
#

Organism: NCBI:txid2484979

Radius of gyration: 17.73 Å; Cα contacts (8 Å, |Δi|>4): 376; chains: 2; bounding box: 41×46×46 Å